Protein AF-A0ABD4AEB7-F1 (afdb_monomer)

Sequence (277 aa):
MALMPPLAGTVIGGVSWRNLLLLLAWVLCYCTEFTTARWLTSRMSKRFLPPVAAYAAVTAVFGLALLVTTPGLLRWVPLYMVLAALTFLAAWRRVERSWWNNLVSIIAACTLCLIAYSLGSGPQSQATHSPGGYFGCPPNPAVNCFSEGLFPAQAFPPVGLVATLIFAYTEFGSVLYVKSLVRERKHLWCTVASVVWNLMLTIGAALVLPEVGFWPLFAALILVIRAAALPAIARERRIPIKQVGMVESIASLVVFLVTIGTAGPITAALQGVGLFS

Structure (mmCIF, N/CA/C/O backbone):
data_AF-A0ABD4AEB7-F1
#
_entry.id   AF-A0ABD4AEB7-F1
#
loop_
_atom_site.group_PDB
_atom_site.id
_atom_site.type_symbol
_atom_site.label_atom_id
_atom_site.label_alt_id
_atom_site.label_comp_id
_atom_site.label_asym_id
_atom_site.label_entity_id
_atom_site.label_seq_id
_atom_site.pdbx_PDB_ins_code
_atom_site.Cartn_x
_atom_site.Cartn_y
_atom_site.Cartn_z
_atom_site.occupancy
_atom_site.B_iso_or_equiv
_atom_site.auth_seq_id
_atom_site.auth_comp_id
_atom_site.auth_asym_id
_atom_site.auth_atom_id
_atom_site.pdbx_PDB_model_num
ATOM 1 N N . MET A 1 1 ? -6.762 3.201 1.818 1.00 68.06 1 MET A N 1
ATOM 2 C CA . MET A 1 1 ? -5.517 2.717 2.442 1.00 68.06 1 MET A CA 1
ATOM 3 C C . MET A 1 1 ? -4.920 1.627 1.568 1.00 68.06 1 MET A C 1
ATOM 5 O O . MET A 1 1 ? -4.334 2.009 0.576 1.00 68.06 1 MET A O 1
ATOM 9 N N . ALA A 1 2 ? -5.233 0.338 1.750 1.00 79.00 2 ALA A N 1
ATOM 10 C CA . ALA A 1 2 ? -4.513 -0.783 1.111 1.00 79.00 2 ALA A CA 1
ATOM 11 C C . ALA A 1 2 ? -4.445 -0.837 -0.438 1.00 79.00 2 ALA A C 1
ATOM 13 O O . ALA A 1 2 ? -3.650 -1.596 -0.984 1.00 79.00 2 ALA A O 1
ATOM 14 N N . LEU A 1 3 ? -5.269 -0.072 -1.164 1.00 88.31 3 LEU A N 1
ATOM 15 C CA . LEU A 1 3 ? -5.168 0.066 -2.628 1.00 88.31 3 LEU A CA 1
ATOM 16 C C . LEU A 1 3 ? -4.220 1.192 -3.066 1.00 88.31 3 LEU A C 1
ATOM 18 O O . LEU A 1 3 ? -3.737 1.176 -4.191 1.00 88.31 3 LEU A O 1
ATOM 22 N N . MET A 1 4 ? -3.950 2.166 -2.197 1.00 88.44 4 MET A N 1
ATOM 23 C CA . MET A 1 4 ? -3.150 3.348 -2.526 1.00 88.44 4 MET A CA 1
ATOM 24 C C . MET A 1 4 ? -1.678 3.010 -2.784 1.00 88.44 4 MET A C 1
ATOM 26 O O . MET A 1 4 ? -1.167 3.503 -3.788 1.00 88.44 4 MET A O 1
ATOM 30 N N . PRO A 1 5 ? -1.009 2.146 -1.988 1.00 90.25 5 PRO A N 1
ATOM 31 C CA . PRO A 1 5 ? 0.369 1.765 -2.283 1.00 90.25 5 PRO A CA 1
ATOM 32 C C . PRO A 1 5 ? 0.546 1.100 -3.661 1.00 90.25 5 PRO A C 1
ATOM 34 O O . PRO A 1 5 ? 1.346 1.607 -4.448 1.00 90.25 5 PRO A O 1
ATOM 37 N N . PRO A 1 6 ? -0.200 0.036 -4.043 1.00 89.38 6 PRO A N 1
ATOM 38 C CA . PRO A 1 6 ? -0.037 -0.546 -5.372 1.00 89.38 6 PRO A CA 1
ATOM 39 C C . PRO A 1 6 ? -0.388 0.448 -6.478 1.00 89.38 6 PRO A C 1
ATOM 41 O O . PRO A 1 6 ? 0.358 0.538 -7.447 1.00 89.38 6 PRO A O 1
ATOM 44 N N . LEU A 1 7 ? -1.450 1.251 -6.321 1.00 92.44 7 LEU A N 1
ATOM 45 C CA . LEU A 1 7 ? -1.788 2.296 -7.293 1.00 92.44 7 LEU A CA 1
ATOM 46 C C . LEU A 1 7 ? -0.637 3.290 -7.484 1.00 92.44 7 LEU A C 1
ATOM 48 O O . LEU A 1 7 ? -0.312 3.622 -8.621 1.00 92.44 7 LEU A O 1
ATOM 52 N N . ALA A 1 8 ? 0.019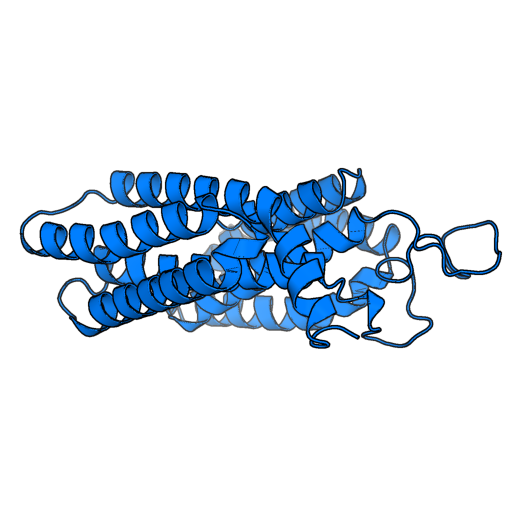 3.731 -6.411 1.00 90.69 8 ALA A N 1
ATOM 53 C CA . ALA A 1 8 ? 1.144 4.653 -6.523 1.00 90.69 8 ALA A CA 1
ATOM 54 C C . ALA A 1 8 ? 2.306 4.001 -7.273 1.00 90.69 8 ALA A C 1
ATOM 56 O O . ALA A 1 8 ? 2.847 4.608 -8.191 1.00 90.69 8 ALA A O 1
ATOM 57 N N . GLY A 1 9 ? 2.615 2.736 -6.970 1.00 88.62 9 GLY A N 1
ATOM 58 C CA . GLY A 1 9 ? 3.589 1.953 -7.728 1.00 88.62 9 GLY A CA 1
ATOM 59 C C . GLY A 1 9 ? 3.273 1.912 -9.227 1.00 88.62 9 GLY A C 1
ATOM 60 O O . GLY A 1 9 ? 4.165 2.150 -10.038 1.00 88.62 9 GLY A O 1
ATOM 61 N N . THR A 1 10 ? 2.004 1.708 -9.608 1.00 91.38 10 THR A N 1
ATOM 62 C CA . THR A 1 10 ? 1.597 1.717 -11.027 1.00 91.38 10 THR A CA 1
ATOM 63 C C . THR A 1 10 ? 1.760 3.082 -11.695 1.00 91.38 10 THR A C 1
ATOM 65 O O . THR A 1 10 ? 2.133 3.146 -12.862 1.00 91.38 10 THR A O 1
ATOM 68 N N . VAL A 1 11 ? 1.500 4.177 -10.973 1.00 92.50 11 VAL A N 1
ATOM 69 C CA . VAL A 1 11 ? 1.608 5.537 -11.519 1.00 92.50 11 VAL A CA 1
ATOM 70 C C . VAL A 1 11 ? 3.071 5.941 -11.679 1.00 92.50 11 VAL A C 1
ATOM 72 O O . VAL A 1 11 ? 3.439 6.472 -12.721 1.00 92.50 11 VAL A O 1
ATOM 75 N N . ILE A 1 12 ? 3.909 5.658 -10.677 1.00 89.00 12 ILE A N 1
ATOM 76 C CA . ILE A 1 12 ? 5.334 6.015 -10.693 1.00 89.00 12 ILE A CA 1
ATOM 77 C C . ILE A 1 12 ? 6.098 5.130 -11.693 1.00 89.00 12 ILE A C 1
ATOM 79 O O . ILE A 1 12 ? 6.939 5.628 -12.434 1.00 89.00 12 ILE A O 1
ATOM 83 N N . GLY A 1 13 ? 5.811 3.824 -11.730 1.00 82.38 13 GLY A N 1
ATOM 84 C CA . GLY A 1 13 ? 6.484 2.884 -12.630 1.00 82.38 13 GLY A CA 1
ATOM 85 C C . GLY A 1 13 ? 6.026 2.984 -14.086 1.00 82.38 13 GLY A C 1
ATOM 86 O O . GLY A 1 13 ? 6.789 2.637 -14.979 1.00 82.38 13 GLY A O 1
ATOM 87 N N . GLY A 1 14 ? 4.803 3.460 -14.330 1.00 86.44 14 GLY A N 1
ATOM 88 C CA . GLY A 1 14 ? 4.169 3.503 -15.647 1.00 86.44 14 GLY A CA 1
ATOM 89 C C . GLY A 1 14 ? 2.977 2.547 -15.744 1.00 86.44 14 GLY A C 1
ATOM 90 O O . GLY A 1 14 ? 3.003 1.409 -15.264 1.00 86.44 14 GLY A O 1
ATOM 91 N N . VAL A 1 15 ? 1.895 3.007 -16.376 1.00 87.81 15 VAL A N 1
ATOM 92 C CA . VAL A 1 15 ? 0.658 2.224 -16.493 1.00 87.81 15 VAL A CA 1
ATOM 93 C C . VAL A 1 15 ? 0.843 1.113 -17.525 1.00 87.81 15 VAL A C 1
ATOM 95 O O . VAL A 1 15 ? 1.127 1.368 -18.692 1.00 87.81 15 VAL A O 1
ATOM 98 N N . SER A 1 16 ? 0.637 -0.132 -17.096 1.00 86.31 16 SER A N 1
ATOM 99 C CA . SER A 1 16 ? 0.710 -1.319 -17.947 1.00 86.31 16 SER A CA 1
ATOM 100 C C . SER A 1 16 ? -0.529 -2.196 -17.757 1.00 86.31 16 SER A C 1
ATOM 102 O O . SER A 1 16 ? -1.204 -2.151 -16.728 1.00 86.31 16 SER A O 1
ATOM 104 N N . TRP A 1 17 ? -0.845 -3.043 -18.736 1.00 86.50 17 TRP A N 1
ATOM 105 C CA . TRP A 1 17 ? -1.957 -3.993 -18.603 1.00 86.50 17 TRP A CA 1
ATOM 106 C C . TRP A 1 17 ? -1.707 -5.034 -17.493 1.00 86.50 17 TRP A C 1
ATOM 108 O O . TRP A 1 17 ? -2.643 -5.501 -16.848 1.00 86.50 17 TRP A O 1
ATOM 118 N N . ARG A 1 18 ? -0.432 -5.347 -17.215 1.00 87.31 18 ARG A N 1
ATOM 119 C CA . ARG A 1 18 ? -0.008 -6.230 -16.114 1.00 87.31 18 ARG A CA 1
ATOM 120 C C . ARG A 1 18 ? -0.305 -5.608 -14.752 1.00 87.31 18 ARG A C 1
ATOM 122 O O . ARG A 1 18 ? -0.718 -6.311 -13.836 1.00 87.31 18 ARG A O 1
ATOM 129 N N . ASN A 1 19 ? -0.178 -4.285 -14.645 1.00 88.69 19 ASN A N 1
ATOM 130 C CA . ASN A 1 19 ? -0.575 -3.533 -13.457 1.00 88.69 19 ASN A CA 1
ATOM 131 C C . ASN A 1 19 ? -2.082 -3.637 -13.188 1.00 88.69 19 ASN A C 1
ATOM 133 O O . ASN A 1 19 ? -2.486 -3.805 -12.040 1.00 88.69 19 ASN A O 1
ATOM 137 N N . LEU A 1 20 ? -2.917 -3.633 -14.233 1.00 90.38 20 LEU A N 1
ATOM 138 C CA . LEU A 1 20 ? -4.358 -3.862 -14.078 1.00 90.38 20 LEU A CA 1
ATOM 139 C C . LEU A 1 20 ? -4.657 -5.276 -13.565 1.00 90.38 20 LEU A C 1
ATOM 141 O O . LEU A 1 20 ? -5.470 -5.429 -12.656 1.00 90.38 20 LEU A O 1
ATOM 145 N N . LEU A 1 21 ? -3.971 -6.297 -14.091 1.00 89.81 21 LEU A N 1
ATOM 146 C CA . LEU A 1 21 ? -4.102 -7.668 -13.588 1.00 89.81 21 LEU A CA 1
ATOM 147 C C . LEU A 1 21 ? -3.684 -7.791 -12.120 1.00 89.81 21 LEU A C 1
ATOM 149 O O . LEU A 1 21 ? -4.397 -8.427 -11.348 1.00 89.81 21 LEU A O 1
ATOM 153 N N . LEU A 1 22 ? -2.573 -7.159 -11.723 1.00 91.19 22 LEU A N 1
ATOM 154 C CA . LEU A 1 22 ? -2.122 -7.138 -10.330 1.00 91.19 22 LEU A CA 1
ATOM 155 C C . LEU A 1 22 ? -3.177 -6.498 -9.414 1.00 91.19 22 LEU A C 1
ATOM 157 O O . LEU A 1 22 ? -3.509 -7.061 -8.373 1.00 91.19 22 LEU A O 1
ATOM 161 N N . LEU A 1 23 ? -3.731 -5.346 -9.803 1.00 92.25 23 LEU A N 1
ATOM 162 C CA . LEU A 1 23 ? -4.755 -4.645 -9.022 1.00 92.25 23 LEU A CA 1
ATOM 163 C C . LEU A 1 23 ? -6.049 -5.463 -8.906 1.00 92.25 23 LEU A C 1
ATOM 165 O O . LEU A 1 23 ? -6.630 -5.537 -7.824 1.00 92.25 23 LEU A O 1
ATOM 169 N N . LEU A 1 24 ? -6.483 -6.112 -9.990 1.00 92.00 24 LEU A N 1
ATOM 170 C CA . LEU A 1 24 ? -7.641 -7.009 -9.971 1.00 92.00 24 LEU A CA 1
ATOM 171 C C . LEU A 1 24 ? -7.397 -8.214 -9.059 1.00 92.00 24 LEU A C 1
ATOM 173 O O . LEU A 1 24 ? -8.238 -8.516 -8.212 1.00 92.00 24 LEU A O 1
ATOM 177 N N . ALA A 1 25 ? -6.236 -8.863 -9.182 1.00 92.00 25 ALA A N 1
ATOM 178 C CA . ALA A 1 25 ? -5.846 -9.975 -8.321 1.00 92.00 25 ALA A CA 1
ATOM 179 C C . ALA A 1 25 ? -5.811 -9.555 -6.843 1.00 92.00 25 ALA A C 1
ATOM 181 O O . ALA A 1 25 ? -6.276 -10.299 -5.983 1.00 92.00 25 ALA A O 1
ATOM 182 N N . TRP A 1 26 ? -5.340 -8.342 -6.545 1.00 92.31 26 TRP A N 1
ATOM 183 C CA . TRP A 1 26 ? -5.314 -7.799 -5.189 1.00 92.31 26 TRP A CA 1
ATOM 184 C C . TRP A 1 26 ? -6.713 -7.574 -4.602 1.00 92.31 26 TRP A C 1
ATOM 186 O O . TRP A 1 26 ? -6.986 -7.987 -3.474 1.00 92.31 26 TRP A O 1
ATOM 196 N N . VAL A 1 27 ? -7.633 -6.981 -5.369 1.00 91.75 27 VAL A N 1
ATOM 197 C CA . VAL A 1 27 ? -9.027 -6.792 -4.928 1.00 91.75 27 VAL A CA 1
ATOM 198 C C . VAL A 1 27 ? -9.717 -8.142 -4.696 1.00 91.75 27 VAL A C 1
ATOM 200 O O . VAL A 1 27 ? -10.401 -8.324 -3.688 1.00 91.75 27 VAL A O 1
ATOM 203 N N . LEU A 1 28 ? -9.505 -9.112 -5.589 1.00 91.38 28 LEU A N 1
ATOM 204 C CA . LEU A 1 28 ? -10.042 -10.469 -5.448 1.00 91.38 28 LEU A CA 1
ATOM 205 C C . LEU A 1 28 ? -9.452 -11.206 -4.237 1.00 91.38 28 LEU A C 1
ATOM 207 O O . LEU A 1 28 ? -10.184 -11.891 -3.516 1.00 91.38 28 LEU A O 1
ATOM 211 N N . CYS A 1 29 ? -8.161 -11.009 -3.962 1.00 90.19 29 CYS A N 1
ATOM 212 C CA . CYS A 1 29 ? -7.500 -11.527 -2.768 1.00 90.19 29 CYS A CA 1
ATOM 213 C C . CYS A 1 29 ? -8.179 -11.002 -1.499 1.00 90.19 29 CYS A C 1
ATOM 215 O O . CYS A 1 29 ? -8.558 -11.795 -0.640 1.00 90.19 29 CYS A O 1
ATOM 217 N N . TYR A 1 30 ? -8.458 -9.698 -1.425 1.00 88.69 30 TYR A N 1
ATOM 218 C CA . TYR A 1 30 ? -9.179 -9.103 -0.297 1.00 88.69 30 TYR A CA 1
ATOM 219 C C . TYR A 1 30 ? -10.579 -9.716 -0.093 1.00 88.69 30 TYR A C 1
ATOM 221 O O . TYR A 1 30 ? -10.981 -10.028 1.033 1.00 88.69 30 TYR A O 1
ATOM 229 N N . CYS A 1 31 ? -11.328 -9.955 -1.175 1.00 89.38 31 CYS A N 1
ATOM 230 C CA . CYS A 1 31 ? -12.621 -10.646 -1.103 1.00 89.38 31 CYS A CA 1
ATOM 231 C C . CYS A 1 31 ? -12.483 -12.099 -0.606 1.00 89.38 31 CYS A C 1
ATOM 233 O O . CYS A 1 31 ? -13.303 -12.574 0.190 1.00 89.38 31 CYS A O 1
ATOM 235 N N . THR A 1 32 ? -11.435 -12.798 -1.044 1.00 89.81 32 THR A N 1
ATOM 236 C CA . THR A 1 32 ? -11.125 -14.167 -0.613 1.00 89.81 32 THR A CA 1
ATOM 237 C C . THR A 1 32 ? -10.756 -14.210 0.866 1.00 89.81 32 THR A C 1
ATOM 239 O O . THR A 1 32 ? -11.280 -15.044 1.601 1.00 89.81 32 THR A O 1
ATOM 242 N N . GLU A 1 33 ? -9.935 -13.279 1.349 1.00 89.12 33 GLU A N 1
ATOM 243 C CA . GLU A 1 33 ? -9.590 -13.163 2.768 1.00 89.12 33 GLU A CA 1
ATOM 244 C C . GLU A 1 33 ? -10.832 -12.943 3.636 1.00 89.12 33 GLU A C 1
ATOM 246 O O . GLU A 1 33 ? -11.032 -13.652 4.625 1.00 89.12 33 GLU A O 1
ATOM 251 N N . PHE A 1 34 ? -11.717 -12.022 3.241 1.00 87.88 34 PHE A N 1
ATOM 252 C CA . PHE A 1 34 ? -12.940 -11.722 3.989 1.00 87.88 34 PHE A CA 1
ATOM 253 C C . PHE A 1 34 ? -13.882 -12.930 4.089 1.00 87.88 34 PHE A C 1
ATOM 255 O O . PHE A 1 34 ? -14.430 -13.230 5.155 1.00 87.88 34 PHE A O 1
ATOM 262 N N . THR A 1 35 ? -14.082 -13.646 2.982 1.00 89.31 35 THR A N 1
ATOM 263 C CA . THR A 1 35 ? -14.940 -14.839 2.965 1.00 89.31 35 THR A CA 1
ATOM 264 C C . THR A 1 35 ? -14.309 -16.002 3.728 1.00 89.31 35 THR A C 1
ATOM 266 O O . THR A 1 35 ? -15.003 -16.677 4.493 1.00 89.31 35 THR A O 1
ATOM 269 N N . THR A 1 36 ? -12.992 -16.183 3.611 1.00 87.00 36 THR A N 1
ATOM 270 C CA . THR A 1 36 ? -12.237 -17.224 4.322 1.00 87.00 36 THR A CA 1
ATOM 271 C C . THR A 1 36 ? -12.233 -16.980 5.828 1.00 87.00 36 THR A C 1
ATOM 273 O O . THR A 1 36 ? -12.482 -17.907 6.597 1.00 87.00 36 THR A O 1
ATOM 276 N N . ALA A 1 37 ? -12.060 -15.733 6.277 1.00 86.25 37 ALA A N 1
ATOM 277 C CA . ALA A 1 37 ? -12.148 -15.372 7.692 1.00 86.25 37 ALA A CA 1
ATOM 278 C C . ALA A 1 37 ? -13.526 -15.721 8.289 1.00 86.25 37 ALA A C 1
ATOM 280 O O . ALA A 1 37 ? -13.621 -16.308 9.373 1.00 86.25 37 ALA A O 1
ATOM 281 N N . ARG A 1 38 ? -14.617 -15.456 7.554 1.00 85.56 38 ARG A N 1
ATOM 282 C CA . ARG A 1 38 ? -15.981 -15.847 7.967 1.00 85.56 38 ARG A CA 1
ATOM 283 C C . ARG A 1 38 ? -16.161 -17.363 8.034 1.00 85.56 38 ARG A C 1
ATOM 285 O O . ARG A 1 38 ? -16.814 -17.872 8.944 1.00 85.56 38 ARG A O 1
ATOM 292 N N . TRP A 1 39 ? -15.577 -18.097 7.095 1.00 86.12 39 TRP A N 1
ATOM 293 C CA . TRP A 1 39 ? -15.633 -19.554 7.101 1.00 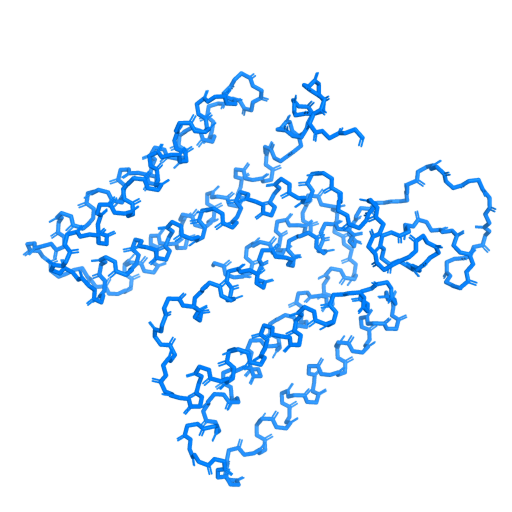86.12 39 TRP A CA 1
ATOM 294 C C . TRP A 1 39 ? -14.847 -20.161 8.273 1.00 86.12 39 TRP A C 1
ATOM 296 O O . TRP A 1 39 ? -15.404 -20.979 9.013 1.00 86.12 39 TRP A O 1
ATOM 306 N N . LEU A 1 40 ? -13.625 -19.685 8.531 1.00 85.44 40 LEU A N 1
ATOM 307 C CA . LEU A 1 40 ? -12.791 -20.101 9.666 1.00 85.44 40 LEU A CA 1
ATOM 308 C C . LEU A 1 40 ? -13.490 -19.847 11.009 1.00 85.44 40 LEU A C 1
ATOM 310 O O . LEU A 1 40 ? -13.575 -20.735 11.861 1.00 85.44 40 LEU A O 1
ATOM 314 N N . THR A 1 41 ? -14.067 -18.657 11.188 1.00 82.06 41 THR A N 1
ATOM 315 C CA . THR A 1 41 ? -14.784 -18.296 12.424 1.00 82.06 41 THR A CA 1
ATOM 316 C C . THR A 1 41 ? -16.062 -19.115 12.637 1.00 82.06 41 THR A C 1
ATOM 318 O O . THR A 1 41 ? -16.415 -19.398 13.788 1.00 82.06 41 THR A O 1
ATOM 321 N N . SER A 1 42 ? -16.698 -19.582 11.554 1.00 80.94 42 SER A N 1
ATOM 322 C CA . SER A 1 42 ? -17.862 -20.484 11.565 1.00 80.94 42 SER A CA 1
ATOM 323 C C . SER A 1 42 ? -17.535 -21.963 11.837 1.00 80.94 42 SER A C 1
ATOM 325 O O . SER A 1 42 ? -18.392 -22.822 11.631 1.00 80.94 42 SER A O 1
ATOM 327 N N . ARG A 1 43 ? -16.305 -22.274 12.279 1.00 80.94 43 ARG A N 1
ATOM 328 C CA . ARG A 1 43 ? -15.792 -23.647 12.455 1.00 80.94 43 ARG A CA 1
ATOM 329 C C . ARG A 1 43 ? -15.837 -24.466 11.161 1.00 80.94 43 ARG A C 1
ATOM 331 O O . ARG A 1 43 ? -16.207 -25.635 11.183 1.00 80.94 43 ARG A O 1
ATOM 338 N N . MET A 1 44 ? -15.469 -23.849 10.037 1.00 78.62 44 MET A N 1
ATOM 339 C CA . MET A 1 44 ? -15.343 -24.532 8.742 1.00 78.62 44 MET A CA 1
ATOM 340 C C . MET A 1 44 ? -16.658 -25.148 8.238 1.00 78.62 44 MET A C 1
ATOM 342 O O . MET A 1 44 ? -16.662 -26.160 7.537 1.00 78.62 44 MET A O 1
ATOM 346 N N . SER A 1 45 ? -17.804 -24.553 8.586 1.00 81.81 45 SER A N 1
ATOM 347 C CA . SER A 1 45 ? -19.099 -25.113 8.196 1.00 81.81 45 SER A CA 1
ATOM 348 C C . SER A 1 45 ? -19.275 -25.140 6.670 1.00 81.81 45 SER A C 1
ATOM 350 O O . SER A 1 45 ? -18.957 -24.176 5.967 1.00 81.81 45 SER A O 1
ATOM 352 N N . LYS A 1 46 ? -19.839 -26.240 6.148 1.00 83.12 46 LYS A N 1
ATOM 353 C CA . LYS A 1 46 ? -20.057 -26.442 4.700 1.00 83.12 46 LYS A CA 1
ATOM 354 C C . LYS A 1 46 ? -20.930 -25.352 4.061 1.00 83.12 46 LYS A C 1
ATOM 356 O O . LYS A 1 46 ? -20.839 -25.127 2.862 1.00 83.12 46 LYS A O 1
ATOM 361 N N . ARG A 1 47 ? -21.728 -24.634 4.860 1.00 85.00 47 ARG A N 1
ATOM 362 C CA . ARG A 1 47 ? -22.601 -23.539 4.410 1.00 85.00 47 ARG A CA 1
ATOM 363 C C . ARG A 1 47 ? -21.833 -22.343 3.835 1.00 85.00 47 ARG A C 1
ATOM 365 O O . ARG A 1 47 ? -22.337 -21.703 2.920 1.00 85.00 47 ARG A O 1
ATOM 372 N N . PHE A 1 48 ? -20.643 -22.035 4.354 1.00 80.81 48 PHE A N 1
ATOM 373 C CA . PHE A 1 48 ? -19.832 -20.905 3.876 1.00 80.81 48 PHE A CA 1
ATOM 374 C C . PHE A 1 48 ? -18.719 -21.326 2.905 1.00 80.81 48 PHE A C 1
ATOM 376 O O . PHE A 1 48 ? -17.972 -20.470 2.445 1.00 80.81 48 PHE A O 1
ATOM 383 N N . LEU A 1 49 ? -18.623 -22.615 2.557 1.00 85.69 49 LEU A N 1
ATOM 384 C CA . LEU A 1 49 ? -17.620 -23.128 1.621 1.00 85.69 49 LEU A CA 1
ATOM 385 C C . LEU A 1 49 ? -17.827 -22.639 0.170 1.00 85.69 49 LEU A C 1
ATOM 387 O O . LEU A 1 49 ? -16.838 -22.232 -0.435 1.00 85.69 49 LEU A O 1
ATOM 391 N N . PRO A 1 50 ? -19.053 -22.617 -0.403 1.00 88.94 50 PRO A N 1
ATOM 392 C CA . PRO A 1 50 ? -19.246 -22.201 -1.794 1.00 88.94 50 PRO A CA 1
ATOM 393 C C . PRO A 1 50 ? -18.703 -20.801 -2.132 1.00 88.94 50 PRO A C 1
ATOM 395 O O . PRO A 1 50 ? -17.981 -20.693 -3.123 1.00 88.94 50 PRO A O 1
ATOM 398 N N . PRO A 1 51 ? -18.956 -19.734 -1.339 1.00 87.56 51 PRO A N 1
ATOM 399 C CA . PRO A 1 51 ? -18.384 -18.424 -1.644 1.00 87.56 51 PRO A CA 1
ATOM 400 C C . PRO A 1 51 ? -16.858 -18.409 -1.504 1.00 87.56 51 PRO A C 1
ATOM 402 O O . PRO A 1 51 ? -16.192 -17.805 -2.336 1.00 87.56 51 PRO A O 1
ATOM 405 N N . VAL A 1 52 ? -16.291 -19.106 -0.511 1.00 90.56 52 VAL A N 1
ATOM 406 C CA . VAL A 1 52 ? -14.829 -19.208 -0.351 1.00 90.56 52 VAL A CA 1
ATOM 407 C C . VAL A 1 52 ? -14.197 -19.874 -1.568 1.00 90.56 52 VAL A C 1
ATOM 409 O O . VAL A 1 52 ? -13.256 -19.331 -2.136 1.00 90.56 52 VAL A O 1
ATOM 412 N N . ALA A 1 53 ? -14.742 -21.011 -2.006 1.00 90.62 53 ALA A N 1
ATOM 413 C CA . ALA A 1 53 ? -14.240 -21.734 -3.169 1.00 90.62 53 ALA A CA 1
ATOM 414 C C . ALA A 1 53 ? -14.347 -20.898 -4.454 1.00 90.62 53 ALA A C 1
ATOM 416 O O . ALA A 1 53 ? -13.399 -20.867 -5.232 1.00 90.62 53 ALA A O 1
ATOM 417 N N . ALA A 1 54 ? -15.459 -20.181 -4.654 1.00 92.06 54 ALA A N 1
ATOM 418 C CA . ALA A 1 54 ? -15.652 -19.325 -5.822 1.00 92.06 54 ALA A CA 1
ATOM 419 C C . ALA A 1 54 ? -14.633 -18.174 -5.873 1.00 92.06 54 ALA A C 1
ATOM 421 O O . ALA A 1 54 ? -13.935 -18.022 -6.874 1.00 92.06 54 ALA A O 1
ATOM 422 N N . TYR A 1 55 ? -14.494 -17.393 -4.794 1.00 91.19 55 TYR A N 1
ATOM 423 C CA . TYR A 1 55 ? -13.527 -16.289 -4.765 1.00 91.19 55 TYR A CA 1
ATOM 424 C C . TYR A 1 55 ? -12.077 -16.786 -4.814 1.00 91.19 55 TYR A C 1
ATOM 426 O O . TYR A 1 55 ? -11.266 -16.192 -5.526 1.00 91.19 55 TYR A O 1
ATOM 434 N N . ALA A 1 56 ? -11.757 -17.901 -4.150 1.00 91.69 56 ALA A N 1
ATOM 435 C CA . ALA A 1 56 ? -10.430 -18.507 -4.217 1.00 91.69 56 ALA A CA 1
ATOM 436 C C . ALA A 1 56 ? -10.094 -18.997 -5.634 1.00 91.69 56 ALA A C 1
ATOM 438 O O . ALA A 1 56 ? -8.993 -18.739 -6.113 1.00 91.69 56 ALA A O 1
ATOM 439 N N . ALA A 1 57 ? -11.038 -19.638 -6.332 1.00 93.00 57 ALA A N 1
ATOM 440 C CA . ALA A 1 57 ? -10.843 -20.089 -7.708 1.00 93.00 57 ALA A CA 1
ATOM 441 C C . ALA A 1 57 ? -10.624 -18.909 -8.664 1.00 93.00 57 ALA A C 1
ATOM 443 O O . ALA A 1 57 ? -9.676 -18.919 -9.444 1.00 93.00 57 ALA A O 1
ATOM 444 N N . VAL A 1 58 ? -11.444 -17.858 -8.566 1.00 94.25 58 VAL A N 1
ATOM 445 C CA . VAL A 1 58 ? -11.282 -16.652 -9.393 1.00 94.25 58 VAL A CA 1
ATOM 446 C C . VAL A 1 58 ? -9.943 -15.968 -9.096 1.00 94.25 58 VAL A C 1
ATOM 448 O O . VAL A 1 58 ? -9.203 -15.643 -10.022 1.00 94.25 58 VAL A O 1
ATOM 451 N N . THR A 1 59 ? -9.574 -15.820 -7.821 1.00 92.56 59 THR A N 1
ATOM 452 C CA . THR A 1 59 ? -8.267 -15.267 -7.425 1.00 92.56 59 THR A CA 1
ATOM 453 C C . THR A 1 59 ? -7.115 -16.111 -7.971 1.00 92.56 59 THR A C 1
ATOM 455 O O . THR A 1 59 ? -6.146 -15.554 -8.480 1.00 92.56 59 THR A O 1
ATOM 458 N N . ALA A 1 60 ? -7.228 -17.443 -7.940 1.00 91.94 60 ALA A N 1
ATOM 459 C CA . ALA A 1 60 ? -6.225 -18.345 -8.498 1.00 91.94 60 ALA A CA 1
ATOM 460 C C . ALA A 1 60 ? -6.098 -18.197 -10.019 1.00 91.94 60 ALA A C 1
ATOM 462 O O . ALA A 1 60 ? -4.981 -18.173 -10.519 1.00 91.94 60 ALA A O 1
ATOM 463 N N . VAL A 1 61 ? -7.201 -18.032 -10.757 1.00 93.50 61 VAL A N 1
ATOM 464 C CA . VAL A 1 61 ? -7.163 -17.807 -12.214 1.00 93.50 61 VAL A CA 1
ATOM 465 C C . VAL A 1 61 ? -6.421 -16.512 -12.552 1.00 93.50 61 VAL A C 1
ATOM 467 O O . VAL A 1 61 ? -5.498 -16.535 -13.364 1.00 93.50 61 VAL A O 1
ATOM 470 N N . PHE A 1 62 ? -6.766 -15.394 -11.905 1.00 91.88 62 PHE A N 1
ATOM 471 C CA . PHE A 1 62 ? -6.085 -14.113 -12.142 1.00 91.88 62 PHE A CA 1
ATOM 472 C C . PHE A 1 62 ? -4.629 -14.126 -11.652 1.00 91.88 62 PHE A C 1
ATOM 474 O O . PHE A 1 62 ? -3.748 -13.602 -12.332 1.00 91.88 62 PHE A O 1
ATOM 481 N N . GLY A 1 63 ? -4.357 -14.765 -10.513 1.00 88.19 63 GLY A N 1
ATOM 482 C CA . GLY A 1 63 ? -3.005 -14.942 -9.984 1.00 88.19 63 GLY A CA 1
ATOM 483 C C . GLY A 1 63 ? -2.130 -15.805 -10.895 1.00 88.19 63 GLY A C 1
ATOM 484 O O . GLY A 1 63 ? -1.002 -15.429 -11.193 1.00 88.19 63 GLY A O 1
ATOM 485 N N . LEU A 1 64 ? -2.653 -16.919 -11.411 1.00 90.31 64 LEU A N 1
ATOM 486 C CA . LEU A 1 64 ? -1.948 -17.771 -12.370 1.00 90.31 64 LEU A CA 1
ATOM 487 C C . LEU A 1 64 ? -1.725 -17.054 -13.700 1.00 90.31 64 LEU A C 1
ATOM 489 O O . LEU A 1 64 ? -0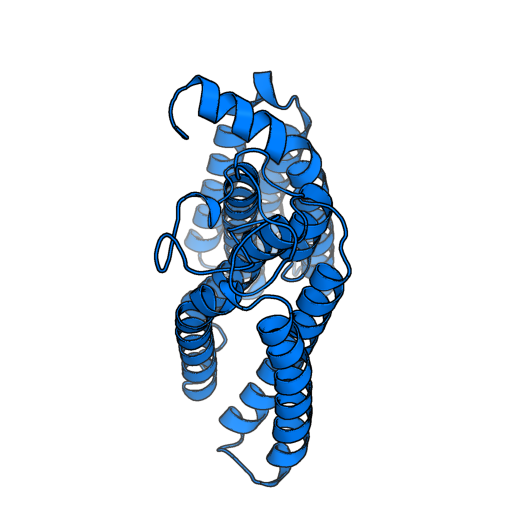.623 -17.122 -14.230 1.00 90.31 64 LEU A O 1
ATOM 493 N N . ALA A 1 65 ? -2.713 -16.316 -14.214 1.00 89.56 65 ALA A N 1
ATOM 494 C CA . ALA A 1 65 ? -2.531 -15.491 -15.408 1.00 89.56 65 ALA A CA 1
ATOM 495 C C . ALA A 1 65 ? -1.396 -14.469 -15.215 1.00 89.56 65 ALA A C 1
ATOM 497 O O . ALA A 1 65 ? -0.559 -14.284 -16.100 1.00 89.56 65 ALA A O 1
ATOM 498 N N . LEU A 1 66 ? -1.307 -13.856 -14.033 1.00 87.19 66 LEU A N 1
ATOM 499 C CA . LEU A 1 66 ? -0.209 -12.961 -13.679 1.00 87.19 66 LEU A CA 1
ATOM 500 C C . LEU A 1 66 ? 1.142 -13.701 -13.609 1.00 87.19 66 LEU A C 1
ATOM 502 O O . LEU A 1 66 ? 2.133 -13.216 -14.145 1.00 87.19 66 LEU A O 1
ATOM 506 N N . LEU A 1 67 ? 1.200 -14.898 -13.021 1.00 87.19 67 LEU A N 1
ATOM 507 C CA . LEU A 1 67 ? 2.437 -15.688 -12.944 1.00 87.19 67 LEU A CA 1
ATOM 508 C C . LEU A 1 67 ? 2.897 -16.218 -14.309 1.00 87.19 67 LEU A C 1
ATOM 510 O O . LEU A 1 67 ? 4.092 -16.230 -14.579 1.00 87.19 67 LEU A O 1
ATOM 514 N N . VAL A 1 68 ? 1.973 -16.606 -15.190 1.00 86.38 68 VAL A N 1
ATOM 515 C CA . VAL A 1 68 ? 2.291 -17.026 -16.566 1.00 86.38 68 VAL A CA 1
ATOM 516 C C . VAL A 1 68 ? 2.831 -15.846 -17.370 1.00 86.38 68 VAL A C 1
ATOM 518 O O . VAL A 1 68 ? 3.786 -15.989 -18.128 1.00 86.38 68 VAL A O 1
ATOM 521 N N . THR A 1 69 ? 2.243 -14.665 -17.184 1.00 82.44 69 THR A N 1
ATOM 522 C CA . THR A 1 69 ? 2.642 -13.456 -17.913 1.00 82.44 69 THR A CA 1
ATOM 523 C C . THR A 1 69 ? 3.855 -12.761 -17.319 1.00 82.44 69 THR A C 1
ATOM 525 O O . THR A 1 69 ? 4.447 -11.965 -18.035 1.00 82.44 69 THR A O 1
ATOM 528 N N . THR A 1 70 ? 4.208 -13.042 -16.057 1.00 83.19 70 THR A N 1
ATOM 529 C CA . THR A 1 70 ? 5.362 -12.513 -15.306 1.00 83.19 70 THR A CA 1
ATOM 530 C C . THR A 1 70 ? 5.924 -13.548 -14.316 1.00 83.19 70 THR A C 1
ATOM 532 O O . THR A 1 70 ? 5.779 -13.397 -13.102 1.00 83.19 70 THR A O 1
ATOM 535 N N . PRO A 1 71 ? 6.615 -14.598 -14.800 1.00 83.12 71 PRO A N 1
ATOM 536 C CA . PRO A 1 71 ? 7.179 -15.666 -13.973 1.00 83.12 71 PRO A CA 1
ATOM 537 C C . PRO A 1 71 ? 8.137 -15.182 -12.885 1.00 83.12 71 PRO A C 1
ATOM 539 O O . PRO A 1 71 ? 8.223 -15.814 -11.837 1.00 83.12 71 PRO A O 1
ATOM 542 N N . GLY A 1 72 ? 8.819 -14.044 -13.060 1.00 81.56 72 GLY A N 1
ATOM 543 C CA . GLY A 1 72 ? 9.701 -13.493 -12.028 1.00 81.56 72 GLY A CA 1
ATOM 544 C C . GLY A 1 72 ? 8.979 -13.174 -10.714 1.00 81.56 72 GLY A C 1
ATOM 545 O O . GLY A 1 72 ? 9.613 -13.205 -9.661 1.00 81.56 72 GLY A O 1
ATOM 546 N N . LEU A 1 73 ? 7.656 -12.961 -10.736 1.00 85.50 73 LEU A N 1
ATOM 547 C CA . LEU A 1 73 ? 6.847 -12.752 -9.531 1.00 85.50 73 LEU A CA 1
ATOM 548 C C . LEU A 1 73 ? 6.797 -13.968 -8.601 1.00 85.50 73 LEU A C 1
ATOM 550 O O . LEU A 1 73 ? 6.500 -13.794 -7.418 1.00 85.50 73 LEU A O 1
ATOM 554 N N . LEU A 1 74 ? 7.145 -15.169 -9.083 1.00 86.94 74 LEU A N 1
ATOM 555 C CA . LEU A 1 74 ? 7.255 -16.371 -8.247 1.00 86.94 74 LEU A CA 1
ATOM 556 C C . LEU A 1 74 ? 8.180 -16.148 -7.033 1.00 86.94 74 LEU A C 1
ATOM 558 O O . LEU A 1 74 ? 7.959 -16.760 -5.991 1.00 86.94 74 LEU A O 1
ATOM 562 N N . ARG A 1 75 ? 9.142 -15.209 -7.103 1.00 87.56 75 ARG A N 1
ATOM 563 C CA . ARG A 1 75 ? 10.023 -14.845 -5.974 1.00 87.56 75 ARG A CA 1
ATOM 564 C C . ARG A 1 75 ? 9.280 -14.308 -4.751 1.00 87.56 75 ARG A C 1
ATOM 566 O O . ARG A 1 75 ? 9.746 -14.465 -3.628 1.00 87.56 75 ARG A O 1
ATOM 573 N N . TRP A 1 76 ? 8.124 -13.681 -4.958 1.00 89.31 76 TRP A N 1
ATOM 574 C CA . TRP A 1 76 ? 7.331 -13.078 -3.888 1.00 89.31 76 TRP A CA 1
ATOM 575 C C . TRP A 1 76 ? 6.329 -14.062 -3.274 1.00 89.31 76 TRP A C 1
ATOM 577 O O . TRP A 1 76 ? 5.812 -13.803 -2.189 1.00 89.31 76 TRP A O 1
ATOM 587 N N . VAL A 1 77 ? 6.082 -15.209 -3.918 1.00 89.62 77 VAL A N 1
ATOM 588 C CA . VAL A 1 77 ? 5.123 -16.220 -3.441 1.00 89.62 77 VAL A CA 1
ATOM 589 C C . VAL A 1 77 ? 5.447 -16.708 -2.024 1.00 89.62 77 VAL A C 1
ATOM 591 O O . VAL A 1 77 ? 4.528 -16.704 -1.206 1.00 89.62 77 VAL A O 1
ATOM 594 N N . PRO A 1 78 ? 6.701 -17.055 -1.659 1.00 91.38 78 PRO A N 1
ATOM 595 C CA . PRO A 1 78 ? 7.016 -17.474 -0.292 1.00 91.38 78 PRO A CA 1
ATOM 596 C C . PRO A 1 78 ? 6.660 -16.415 0.758 1.00 91.38 78 PRO A C 1
ATOM 598 O O . PRO A 1 78 ? 6.096 -16.746 1.799 1.00 91.38 78 PRO A O 1
ATOM 601 N N . LEU A 1 79 ? 6.923 -15.136 0.466 1.00 92.00 79 LEU A N 1
ATOM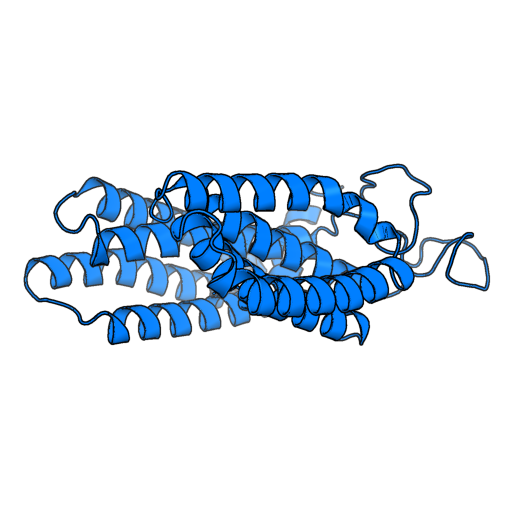 602 C CA . LEU A 1 79 ? 6.581 -14.029 1.358 1.00 92.00 79 LEU A CA 1
ATOM 603 C C . LEU A 1 79 ? 5.061 -13.927 1.548 1.00 92.00 79 LEU A C 1
ATOM 605 O O . LEU A 1 79 ? 4.589 -13.940 2.683 1.00 92.00 79 LEU A O 1
ATOM 609 N N . TYR A 1 80 ? 4.285 -13.881 0.459 1.00 90.50 80 TYR A N 1
ATOM 610 C CA . TYR A 1 80 ? 2.823 -13.792 0.553 1.00 90.50 80 TYR A CA 1
ATOM 611 C C . TYR A 1 80 ? 2.189 -15.037 1.176 1.00 90.50 80 TYR A C 1
ATOM 613 O O . TYR A 1 80 ? 1.198 -14.906 1.886 1.00 90.50 80 TYR A O 1
ATOM 621 N N . MET A 1 81 ? 2.774 -16.223 0.991 1.00 90.81 81 MET A N 1
ATOM 622 C CA . MET A 1 81 ? 2.335 -17.446 1.669 1.00 90.81 81 MET A CA 1
ATOM 623 C C . MET A 1 81 ? 2.468 -17.326 3.190 1.00 90.81 81 MET A C 1
ATOM 625 O O . MET A 1 81 ? 1.533 -17.667 3.916 1.00 90.81 81 MET A O 1
ATOM 629 N N . VAL A 1 82 ? 3.596 -16.800 3.683 1.00 93.56 82 VAL A N 1
ATOM 630 C CA . VAL A 1 82 ? 3.800 -16.560 5.121 1.00 93.56 82 VAL A CA 1
ATOM 631 C C . VAL A 1 82 ? 2.831 -15.497 5.638 1.00 93.56 82 VAL A C 1
ATOM 633 O O . VAL A 1 82 ? 2.181 -15.713 6.661 1.00 93.56 82 VAL A O 1
ATOM 636 N N . LEU A 1 83 ? 2.686 -14.374 4.927 1.00 91.69 83 LEU A N 1
ATOM 637 C CA . LEU A 1 83 ? 1.767 -13.298 5.313 1.00 91.69 83 LEU A CA 1
ATOM 638 C C . LEU A 1 83 ? 0.312 -13.797 5.366 1.00 91.69 83 LEU A C 1
ATOM 640 O O . LEU A 1 83 ? -0.361 -13.606 6.377 1.00 91.69 83 LEU A O 1
ATOM 644 N N . ALA A 1 84 ? -0.145 -14.525 4.344 1.00 88.06 84 ALA A N 1
ATOM 645 C CA . ALA A 1 84 ? -1.483 -15.110 4.304 1.00 88.06 84 ALA A CA 1
ATOM 646 C C . ALA A 1 84 ? -1.706 -16.117 5.443 1.00 88.06 84 ALA A C 1
ATOM 648 O O . ALA A 1 84 ? -2.741 -16.081 6.112 1.00 88.06 84 ALA A O 1
ATOM 649 N N . ALA A 1 85 ? -0.725 -16.983 5.723 1.00 89.69 85 ALA A N 1
ATOM 650 C CA . ALA A 1 85 ? -0.801 -17.927 6.835 1.00 89.69 85 ALA A CA 1
ATOM 651 C C . ALA A 1 85 ? -0.945 -17.211 8.187 1.00 89.69 85 ALA A C 1
ATOM 653 O O . ALA A 1 85 ? -1.758 -17.627 9.014 1.00 89.69 85 ALA A O 1
ATOM 654 N N . LEU A 1 86 ? -0.215 -16.112 8.408 1.00 90.38 86 LEU A N 1
ATOM 655 C CA . LEU A 1 86 ? -0.330 -15.302 9.625 1.00 90.38 86 LEU A CA 1
ATOM 656 C C . LEU A 1 86 ? -1.709 -14.641 9.748 1.00 90.38 86 LEU A C 1
ATOM 658 O O . LEU A 1 86 ? -2.297 -14.667 10.833 1.00 90.38 86 LEU A O 1
ATOM 662 N N . THR A 1 87 ? -2.257 -14.109 8.655 1.00 88.25 87 THR A N 1
ATOM 663 C CA . THR A 1 87 ? -3.606 -13.521 8.632 1.00 88.25 87 THR A CA 1
ATOM 664 C C . THR A 1 87 ? -4.681 -14.567 8.928 1.00 88.25 87 THR A C 1
ATOM 666 O O . THR A 1 87 ? -5.555 -14.343 9.770 1.00 88.25 87 THR A O 1
ATOM 669 N N . PHE A 1 88 ? -4.601 -15.753 8.318 1.00 87.00 88 PHE A N 1
ATOM 670 C CA . PHE A 1 88 ? -5.549 -16.837 8.592 1.00 87.00 88 PHE A CA 1
ATOM 671 C C . PHE A 1 88 ? -5.393 -17.419 9.997 1.00 87.00 88 PHE A C 1
ATOM 673 O O . PHE A 1 88 ? -6.394 -17.725 10.648 1.00 87.00 88 PHE A O 1
ATOM 680 N N . LEU A 1 89 ? -4.167 -17.506 10.517 1.00 86.25 89 LEU A N 1
ATOM 681 C CA . LEU A 1 89 ? -3.919 -17.891 11.903 1.00 86.25 89 LEU A CA 1
ATOM 682 C C . LEU A 1 89 ? -4.534 -16.876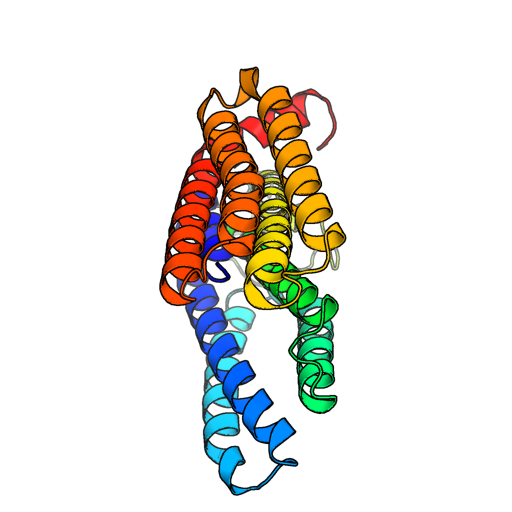 12.878 1.00 86.25 89 LEU A C 1
ATOM 684 O O . LEU A 1 89 ? -5.146 -17.271 13.875 1.00 86.25 89 LEU A O 1
ATOM 688 N N . ALA A 1 90 ? -4.423 -15.578 12.582 1.00 85.19 90 ALA A N 1
ATOM 689 C CA . ALA A 1 90 ? -5.054 -14.521 13.367 1.00 85.19 90 ALA A CA 1
ATOM 690 C C . ALA A 1 90 ? -6.590 -14.618 13.329 1.00 85.19 90 ALA A C 1
ATOM 692 O O . ALA A 1 90 ? -7.231 -14.477 14.376 1.00 85.19 90 ALA A O 1
ATOM 693 N N . ALA A 1 91 ? -7.172 -14.921 12.163 1.00 83.44 91 ALA A N 1
ATOM 694 C CA . ALA A 1 91 ? -8.608 -15.161 12.010 1.00 83.44 91 ALA A CA 1
ATOM 695 C C . ALA A 1 91 ? -9.071 -16.395 12.803 1.00 83.44 91 ALA A C 1
ATOM 697 O O . ALA A 1 91 ? -10.053 -16.332 13.547 1.00 83.44 91 ALA A O 1
ATOM 698 N N . TRP A 1 92 ? -8.328 -17.505 12.733 1.00 82.31 92 TRP A N 1
ATOM 699 C CA . TRP A 1 92 ? -8.672 -18.735 13.447 1.00 82.31 92 TRP A CA 1
ATOM 700 C C . TRP A 1 92 ? -8.607 -18.569 14.968 1.00 82.31 92 TRP A C 1
ATOM 702 O O . TRP A 1 92 ? -9.526 -18.977 15.680 1.00 82.31 92 TRP A O 1
ATOM 712 N N . ARG A 1 93 ? -7.575 -17.881 15.474 1.00 83.62 93 ARG A N 1
ATOM 713 C CA . ARG A 1 93 ? -7.449 -17.553 16.904 1.00 83.62 93 ARG A CA 1
ATOM 714 C C . ARG A 1 93 ? -8.419 -16.458 17.367 1.00 83.62 93 ARG A C 1
ATOM 716 O O . ARG A 1 93 ? -8.402 -16.101 18.541 1.00 83.62 93 ARG A O 1
ATOM 723 N N . ARG A 1 94 ? -9.263 -15.918 16.475 1.00 79.19 94 ARG A N 1
ATOM 724 C CA . ARG A 1 94 ? -10.186 -14.797 16.736 1.00 79.19 94 ARG A CA 1
ATOM 725 C C . ARG A 1 94 ? -9.471 -13.542 17.256 1.00 79.19 94 ARG A C 1
ATOM 727 O O . ARG A 1 94 ? -10.066 -12.723 17.956 1.00 79.19 94 ARG A O 1
ATOM 734 N N . VAL A 1 95 ? -8.202 -13.364 16.877 1.00 74.94 95 VAL A N 1
ATOM 735 C CA . VAL A 1 95 ? -7.369 -12.194 17.211 1.00 74.94 95 VAL A CA 1
ATOM 736 C C . VAL A 1 95 ? -7.160 -11.309 15.979 1.00 74.94 95 VAL A C 1
ATOM 738 O O . VAL A 1 95 ? -6.106 -10.697 15.788 1.00 74.94 95 VAL A O 1
ATOM 741 N N . GLU A 1 96 ? -8.206 -11.176 15.160 1.00 65.81 96 GLU A N 1
ATOM 742 C CA . GLU A 1 96 ? -8.263 -10.277 13.994 1.00 65.81 96 GLU A CA 1
ATOM 743 C C . GLU A 1 96 ? -7.897 -8.825 14.358 1.00 65.81 96 GLU A C 1
ATOM 745 O O . GLU A 1 96 ? -7.483 -8.030 13.517 1.00 65.81 96 GLU A O 1
ATOM 750 N N . ARG A 1 97 ? -8.030 -8.472 15.645 1.00 62.81 97 ARG A N 1
ATOM 751 C CA . ARG A 1 97 ? -7.784 -7.134 16.194 1.00 62.81 97 ARG A CA 1
ATOM 752 C C . ARG A 1 97 ? -6.346 -6.889 16.674 1.00 62.81 97 ARG A C 1
ATOM 754 O O . ARG A 1 97 ? -6.089 -5.810 17.214 1.00 62.81 97 ARG A O 1
ATOM 761 N N . SER A 1 98 ? -5.436 -7.849 16.508 1.00 77.56 98 SER A N 1
ATOM 762 C CA . SER A 1 98 ? -4.044 -7.749 16.971 1.00 77.56 98 SER A CA 1
ATOM 763 C C . SER A 1 98 ? -3.219 -6.688 16.229 1.00 77.56 98 SER A C 1
ATOM 765 O O . SER A 1 98 ? -3.551 -6.243 15.132 1.00 77.56 98 SER A O 1
ATOM 767 N N . TRP A 1 99 ? -2.123 -6.248 16.857 1.00 76.94 99 TRP A N 1
ATOM 768 C CA . TRP A 1 99 ? -1.105 -5.386 16.239 1.00 76.94 99 TRP A CA 1
ATOM 769 C C . TRP A 1 99 ? -0.394 -6.076 15.071 1.00 76.94 99 TRP A C 1
ATOM 771 O O . TRP A 1 99 ? -0.206 -5.452 14.032 1.00 76.94 99 TRP A O 1
ATOM 781 N N . TRP A 1 100 ? -0.110 -7.371 15.210 1.00 79.81 100 TRP A N 1
ATOM 782 C CA . TRP A 1 100 ? 0.545 -8.175 14.181 1.00 79.81 100 TRP A CA 1
ATOM 783 C C . TRP A 1 100 ? -0.295 -8.338 12.915 1.00 79.81 100 TRP A C 1
ATOM 785 O O . TRP A 1 100 ? 0.246 -8.200 11.828 1.00 79.81 100 TRP A O 1
ATOM 795 N N . ASN A 1 101 ? -1.614 -8.537 13.027 1.00 85.56 101 ASN A N 1
ATOM 796 C CA . ASN A 1 101 ? -2.470 -8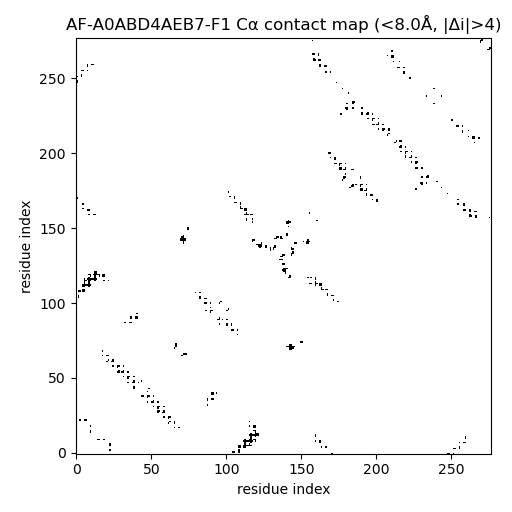.650 11.842 1.00 85.56 101 ASN A CA 1
ATOM 797 C C . ASN A 1 101 ? -2.472 -7.357 11.005 1.00 85.56 101 ASN A C 1
ATOM 799 O O . ASN A 1 101 ? -2.332 -7.400 9.789 1.00 85.56 101 ASN A O 1
ATOM 803 N N . ASN A 1 102 ? -2.545 -6.194 11.663 1.00 88.06 102 ASN A N 1
ATOM 804 C CA . ASN A 1 102 ? -2.455 -4.911 10.961 1.00 88.06 102 ASN A CA 1
ATOM 805 C C . ASN A 1 102 ? -1.082 -4.715 10.297 1.00 88.06 102 ASN A C 1
ATOM 807 O O . ASN A 1 102 ? -1.019 -4.207 9.183 1.00 88.06 102 ASN A O 1
ATOM 811 N N . LEU A 1 103 ? 0.002 -5.120 10.969 1.00 87.81 103 LEU A N 1
ATOM 812 C CA . LEU A 1 103 ? 1.357 -5.076 10.411 1.00 87.81 103 LEU A CA 1
ATOM 813 C C . LEU A 1 103 ? 1.488 -5.948 9.161 1.00 87.81 103 LEU A C 1
ATOM 815 O O . LEU A 1 103 ? 2.021 -5.486 8.160 1.00 87.81 103 LEU A O 1
ATOM 819 N N . VAL A 1 104 ? 0.962 -7.174 9.197 1.00 90.00 104 VAL A N 1
ATOM 820 C CA . VAL A 1 104 ? 0.964 -8.097 8.053 1.00 90.00 104 VAL A CA 1
ATOM 821 C C . VAL A 1 104 ? 0.257 -7.474 6.848 1.00 90.00 104 VAL A C 1
ATOM 823 O O . VAL A 1 104 ? 0.806 -7.496 5.750 1.00 90.00 104 VAL A O 1
ATOM 826 N N . SER A 1 105 ? -0.909 -6.849 7.048 1.00 89.19 105 SER A N 1
ATOM 827 C CA . SER A 1 105 ? -1.630 -6.169 5.964 1.00 89.19 105 SER A CA 1
ATOM 828 C C . SER A 1 105 ? -0.882 -4.953 5.407 1.00 89.19 105 SER A C 1
ATOM 830 O O . SER A 1 105 ? -0.893 -4.757 4.195 1.00 89.19 105 SER A O 1
ATOM 832 N N . ILE A 1 106 ? -0.221 -4.155 6.259 1.00 91.75 106 ILE A N 1
ATOM 833 C CA . ILE A 1 106 ? 0.602 -3.016 5.811 1.00 91.75 106 ILE A CA 1
ATOM 834 C C . ILE A 1 106 ? 1.779 -3.521 4.977 1.00 91.75 106 ILE A C 1
ATOM 836 O O . ILE A 1 106 ? 2.009 -3.017 3.882 1.00 91.75 106 ILE A O 1
ATOM 840 N N . ILE A 1 107 ? 2.499 -4.536 5.468 1.00 93.31 107 ILE A N 1
ATOM 841 C CA . ILE A 1 107 ? 3.636 -5.127 4.754 1.00 93.31 107 ILE A CA 1
ATOM 842 C C . ILE A 1 107 ? 3.169 -5.653 3.395 1.00 93.31 107 ILE A C 1
ATOM 844 O O . ILE A 1 107 ? 3.756 -5.287 2.384 1.00 93.31 107 ILE A O 1
ATOM 848 N N . ALA A 1 108 ? 2.075 -6.418 3.346 1.00 92.25 108 ALA A N 1
ATOM 849 C CA . ALA A 1 108 ? 1.522 -6.934 2.096 1.00 92.25 108 ALA A CA 1
ATOM 850 C C . ALA A 1 108 ? 1.162 -5.810 1.103 1.00 92.25 108 ALA A C 1
ATOM 852 O O . ALA A 1 108 ? 1.579 -5.849 -0.053 1.00 92.25 108 ALA A O 1
ATOM 853 N N . ALA A 1 109 ? 0.436 -4.778 1.551 1.00 92.38 109 ALA A N 1
ATOM 854 C CA . ALA A 1 109 ? 0.042 -3.659 0.696 1.00 92.38 109 ALA A CA 1
ATOM 855 C C . ALA A 1 109 ? 1.255 -2.859 0.194 1.00 92.38 109 ALA A C 1
ATOM 857 O O . ALA A 1 109 ? 1.332 -2.514 -0.985 1.00 92.38 109 ALA A O 1
ATOM 858 N N . CYS A 1 110 ? 2.228 -2.593 1.066 1.00 93.00 110 CYS A N 1
ATOM 859 C CA . CYS A 1 110 ? 3.411 -1.814 0.722 1.00 93.00 110 CYS A CA 1
ATOM 860 C C . CYS A 1 110 ? 4.356 -2.602 -0.193 1.00 93.00 110 CYS A C 1
ATOM 862 O O . CYS A 1 110 ? 4.842 -2.046 -1.171 1.00 93.00 110 CYS A O 1
ATOM 864 N N . THR A 1 111 ? 4.559 -3.906 0.028 1.00 92.94 111 THR A N 1
ATOM 865 C CA . THR A 1 111 ? 5.342 -4.745 -0.896 1.00 92.94 111 THR A CA 1
ATOM 866 C C . THR A 1 111 ? 4.722 -4.776 -2.296 1.00 92.94 111 THR A C 1
ATOM 868 O O . THR A 1 111 ? 5.453 -4.798 -3.286 1.00 92.94 111 THR A O 1
ATOM 871 N N . LEU A 1 112 ? 3.393 -4.694 -2.423 1.00 92.31 112 LEU A N 1
ATOM 872 C CA . LEU A 1 112 ? 2.766 -4.543 -3.737 1.00 92.31 112 LEU A CA 1
ATOM 873 C C . LEU A 1 112 ? 3.092 -3.222 -4.438 1.00 92.31 112 LEU A C 1
ATOM 875 O O . LEU A 1 112 ? 3.092 -3.210 -5.664 1.00 92.31 112 LEU A O 1
ATOM 879 N N . CYS A 1 113 ? 3.392 -2.134 -3.720 1.00 92.31 113 CYS A N 1
ATOM 880 C CA . CYS A 1 113 ? 3.865 -0.886 -4.333 1.00 92.31 113 CYS A CA 1
ATOM 881 C C . CYS A 1 113 ? 5.163 -1.123 -5.114 1.00 92.31 113 CYS A C 1
ATOM 883 O O . CYS A 1 113 ? 5.272 -0.732 -6.277 1.00 92.31 113 CYS A O 1
ATOM 885 N N . LEU A 1 114 ? 6.123 -1.823 -4.500 1.00 92.06 114 LEU A N 1
ATOM 886 C CA . LEU A 1 114 ? 7.383 -2.200 -5.139 1.00 92.06 114 LEU A CA 1
ATOM 887 C C . LEU A 1 114 ? 7.147 -3.067 -6.382 1.00 92.06 114 LEU A C 1
ATOM 889 O O . LEU A 1 114 ? 7.709 -2.813 -7.448 1.00 92.06 114 LEU A O 1
ATOM 893 N N . ILE A 1 115 ? 6.278 -4.073 -6.250 1.00 90.62 115 ILE A N 1
ATOM 894 C CA . ILE A 1 115 ? 5.948 -5.001 -7.335 1.00 90.62 115 ILE A CA 1
ATOM 895 C C . ILE A 1 115 ? 5.268 -4.260 -8.493 1.00 90.62 115 ILE A C 1
ATOM 897 O O . ILE A 1 115 ? 5.685 -4.405 -9.641 1.00 90.62 115 ILE A O 1
ATOM 901 N N . ALA A 1 116 ? 4.274 -3.421 -8.206 1.00 91.31 116 ALA A N 1
ATOM 902 C CA . ALA A 1 116 ? 3.565 -2.611 -9.192 1.00 91.31 116 ALA A CA 1
ATOM 903 C C . ALA A 1 116 ? 4.502 -1.645 -9.934 1.00 91.31 116 ALA A C 1
ATOM 905 O O . ALA A 1 116 ? 4.404 -1.499 -11.152 1.00 91.31 116 ALA A O 1
ATOM 906 N N . TYR A 1 117 ? 5.460 -1.042 -9.222 1.00 90.44 117 TYR A N 1
ATOM 907 C CA . TYR A 1 117 ? 6.495 -0.227 -9.853 1.00 90.44 117 TYR A CA 1
ATOM 908 C C . TYR A 1 117 ? 7.339 -1.060 -10.826 1.00 90.44 117 TYR A C 1
ATOM 910 O O . TYR A 1 117 ? 7.519 -0.668 -11.977 1.00 90.44 117 TYR A O 1
ATOM 918 N N . SER A 1 118 ? 7.802 -2.241 -10.400 1.00 87.00 118 SER A N 1
ATOM 919 C CA . SER A 1 118 ? 8.653 -3.118 -11.220 1.00 87.00 118 SER A CA 1
ATOM 920 C C . SER A 1 118 ? 7.960 -3.660 -12.479 1.00 87.00 118 SER A C 1
ATOM 922 O O . SER A 1 118 ? 8.619 -3.941 -13.478 1.00 87.00 118 SER A O 1
ATOM 924 N N . LEU A 1 119 ? 6.630 -3.788 -12.448 1.00 85.94 119 LEU A N 1
ATOM 925 C CA . LEU A 1 119 ? 5.798 -4.198 -13.583 1.00 85.94 119 LEU A CA 1
ATOM 926 C C . LEU A 1 119 ? 5.547 -3.064 -14.584 1.00 85.94 119 LEU A C 1
ATOM 928 O O . LEU A 1 119 ? 5.257 -3.335 -15.752 1.00 85.94 119 LEU A O 1
ATOM 932 N N . GLY A 1 120 ? 5.593 -1.814 -14.119 1.00 82.75 120 GLY A N 1
ATOM 933 C CA . GLY A 1 120 ? 5.463 -0.625 -14.957 1.00 82.75 120 GLY A CA 1
ATOM 934 C C . GLY A 1 120 ? 6.788 -0.187 -15.574 1.00 82.75 120 GLY A C 1
ATOM 935 O O . GLY A 1 120 ? 6.804 0.250 -16.724 1.00 82.75 120 GLY A O 1
ATOM 936 N N . SER A 1 121 ? 7.896 -0.338 -14.836 1.00 78.50 121 SER A N 1
ATOM 937 C CA . SER A 1 121 ? 9.202 0.174 -15.248 1.00 78.50 121 SER A CA 1
ATOM 938 C C . SER A 1 121 ? 9.636 -0.443 -16.581 1.00 78.50 121 SER A C 1
ATOM 940 O O . SER A 1 121 ? 9.690 -1.672 -16.716 1.00 78.50 121 SER A O 1
ATOM 942 N N . GLY A 1 122 ? 9.917 0.423 -17.560 1.00 64.31 122 GLY A N 1
ATOM 943 C CA . GLY A 1 122 ? 10.289 0.050 -18.924 1.00 64.31 122 GLY A CA 1
ATOM 944 C C . GLY A 1 122 ? 11.597 -0.750 -19.025 1.00 64.31 122 GLY A C 1
ATOM 945 O O . GLY A 1 122 ? 12.235 -1.043 -18.010 1.00 64.31 122 GLY A O 1
ATOM 946 N N . PRO A 1 123 ? 12.003 -1.133 -20.249 1.00 58.59 123 PRO A N 1
ATOM 947 C CA . PRO A 1 123 ? 13.203 -1.928 -20.465 1.00 58.59 123 PRO A CA 1
ATOM 948 C C . PRO A 1 123 ? 14.445 -1.275 -19.847 1.00 58.59 123 PRO A C 1
ATOM 950 O O . PRO A 1 123 ? 14.706 -0.102 -20.106 1.00 58.59 123 PRO A O 1
ATOM 953 N N . GLN A 1 124 ? 15.221 -2.013 -19.049 1.00 60.41 124 GLN A N 1
ATOM 954 C CA . GLN A 1 124 ? 16.490 -1.498 -18.527 1.00 60.41 124 GLN A CA 1
ATOM 955 C C . GLN A 1 124 ? 17.577 -1.673 -19.596 1.00 60.41 124 GLN A C 1
ATOM 957 O O . GLN A 1 124 ? 17.866 -2.794 -20.011 1.00 60.41 124 GLN A O 1
ATOM 962 N N . SER A 1 125 ? 18.177 -0.562 -20.042 1.00 49.69 125 SER A N 1
ATOM 963 C CA . SER A 1 125 ? 19.092 -0.466 -21.198 1.00 49.69 125 SER A CA 1
ATOM 964 C C . SER A 1 125 ? 20.409 -1.254 -21.099 1.00 49.69 125 SER A C 1
ATOM 966 O O . SER A 1 125 ? 21.246 -1.138 -21.986 1.00 49.69 125 SER A O 1
ATOM 968 N N . GLN A 1 126 ? 20.628 -2.049 -20.049 1.00 50.91 126 GLN A N 1
ATOM 969 C CA . GLN A 1 126 ? 21.896 -2.748 -19.809 1.00 50.91 126 GLN A CA 1
ATOM 970 C C . GLN A 1 126 ? 21.954 -4.184 -20.344 1.00 50.91 126 GLN A C 1
ATOM 972 O O . GLN A 1 126 ? 22.952 -4.869 -20.143 1.00 50.91 126 GLN A O 1
ATOM 977 N N . ALA A 1 127 ? 20.924 -4.648 -21.048 1.00 49.38 127 ALA A N 1
ATOM 978 C CA . ALA A 1 127 ? 20.954 -5.965 -21.662 1.00 49.38 127 ALA A CA 1
ATOM 979 C C . ALA A 1 127 ? 21.354 -5.890 -23.135 1.00 49.38 127 ALA A C 1
ATOM 981 O O . ALA A 1 127 ? 20.547 -5.604 -24.021 1.00 49.38 127 ALA A O 1
ATOM 982 N N . THR A 1 128 ? 22.626 -6.166 -23.386 1.00 44.59 128 THR A N 1
ATOM 983 C CA . THR A 1 128 ? 23.173 -6.479 -24.702 1.00 44.59 128 THR A CA 1
ATOM 984 C C . THR A 1 128 ? 22.407 -7.656 -25.330 1.00 44.59 128 THR A C 1
ATOM 986 O O . THR A 1 128 ? 22.508 -8.788 -24.881 1.00 44.59 128 THR A O 1
ATOM 989 N N . HIS A 1 129 ? 21.620 -7.340 -26.364 1.00 46.47 129 HIS A N 1
ATOM 990 C CA . HIS A 1 129 ? 21.015 -8.202 -27.392 1.00 46.47 129 HIS A CA 1
ATOM 991 C C . HIS A 1 129 ? 20.409 -9.568 -26.992 1.00 46.47 129 HIS A C 1
ATOM 993 O O . HIS A 1 129 ? 21.113 -10.567 -26.884 1.00 46.47 129 HIS A O 1
ATOM 999 N N . SER A 1 130 ? 19.070 -9.665 -27.024 1.00 47.12 130 SER A N 1
ATOM 1000 C CA . SER A 1 130 ? 18.355 -10.792 -27.662 1.00 47.12 130 SER A CA 1
ATOM 1001 C C . SER A 1 130 ? 16.884 -10.450 -27.972 1.00 47.12 130 SER A C 1
ATOM 1003 O O . SER A 1 130 ? 16.224 -9.792 -27.166 1.00 47.12 130 SER A O 1
ATOM 1005 N N . PRO A 1 131 ? 16.346 -10.858 -29.139 1.00 48.28 131 PRO A N 1
ATOM 1006 C CA . PRO A 1 131 ? 14.976 -10.575 -29.549 1.00 48.28 131 PRO A CA 1
ATOM 1007 C C . PRO A 1 131 ? 14.026 -11.640 -28.984 1.00 48.28 131 PRO A C 1
ATOM 1009 O O . PRO A 1 131 ? 13.918 -12.732 -29.530 1.00 48.28 131 PRO A O 1
ATOM 1012 N N . GLY A 1 132 ? 13.312 -11.334 -27.900 1.00 46.75 132 GLY A N 1
ATOM 1013 C CA . GLY A 1 132 ? 12.198 -12.178 -27.448 1.00 46.75 132 GLY A CA 1
ATOM 1014 C C . GLY A 1 132 ? 12.098 -12.329 -25.935 1.00 46.75 132 GLY A C 1
ATOM 1015 O O . GLY A 1 132 ? 12.841 -13.071 -25.301 1.00 46.75 132 GLY A O 1
ATOM 1016 N N . GLY A 1 133 ? 11.120 -11.652 -25.336 1.00 50.88 133 GLY A N 1
ATOM 1017 C CA . GLY A 1 133 ? 10.766 -11.852 -23.934 1.00 50.88 133 GLY A CA 1
ATOM 1018 C C . GLY A 1 133 ? 9.945 -13.125 -23.718 1.00 50.88 133 GLY A C 1
ATOM 1019 O O . GLY A 1 133 ? 8.748 -13.118 -23.977 1.00 50.88 133 GLY A O 1
ATOM 1020 N N . TYR A 1 134 ? 10.605 -14.186 -23.252 1.00 52.31 134 TYR A N 1
ATOM 1021 C CA . TYR A 1 134 ? 10.365 -15.023 -22.053 1.00 52.31 134 TYR A CA 1
ATOM 1022 C C . TYR A 1 134 ? 11.177 -16.322 -22.217 1.00 52.31 134 TYR A C 1
ATOM 1024 O O . TYR A 1 134 ? 11.118 -16.938 -23.271 1.00 52.31 134 TYR A O 1
ATOM 1032 N N . PHE A 1 135 ? 11.936 -16.722 -21.181 1.00 55.06 135 PHE A N 1
ATOM 1033 C CA . PHE A 1 135 ? 12.916 -17.837 -21.177 1.00 55.06 135 PHE A CA 1
ATOM 1034 C C . PHE A 1 135 ? 14.211 -17.637 -22.012 1.00 55.06 135 PHE A C 1
ATOM 1036 O O . PHE A 1 135 ? 14.741 -18.584 -22.579 1.00 55.06 135 PHE A O 1
ATOM 1043 N N . GLY A 1 136 ? 14.761 -16.411 -22.024 1.00 53.34 136 GLY A N 1
ATOM 1044 C CA . GLY A 1 136 ? 16.076 -16.069 -22.617 1.00 53.34 136 GLY A CA 1
ATOM 1045 C C . GLY A 1 136 ? 16.379 -14.553 -22.647 1.00 53.34 136 GLY A C 1
ATOM 1046 O O . GLY A 1 136 ? 16.811 -14.045 -23.667 1.00 53.34 136 GLY A O 1
ATOM 1047 N N . CYS A 1 137 ? 16.043 -13.855 -21.546 1.00 60.75 137 CYS A N 1
ATOM 1048 C CA . CYS A 1 137 ? 15.835 -12.401 -21.288 1.00 60.75 137 CYS A CA 1
ATOM 1049 C C . CYS A 1 137 ? 16.660 -11.320 -22.064 1.00 60.75 137 CYS A C 1
ATOM 1051 O O . CYS A 1 137 ? 17.828 -11.591 -22.318 1.00 60.75 137 CYS A O 1
ATOM 1053 N N . PRO A 1 138 ? 16.166 -10.051 -22.286 1.00 63.00 138 PRO A N 1
ATOM 1054 C CA . PRO A 1 138 ? 15.036 -9.363 -21.602 1.00 63.00 138 PRO A CA 1
ATOM 1055 C C . PRO A 1 138 ? 14.176 -8.353 -22.438 1.00 63.00 138 PRO A C 1
ATOM 1057 O O . PRO A 1 138 ? 14.355 -8.183 -23.641 1.00 63.00 138 PRO A O 1
ATOM 1060 N N . PRO A 1 139 ? 13.194 -7.673 -21.790 1.00 58.41 139 PRO A N 1
ATOM 1061 C CA . PRO A 1 139 ? 13.377 -6.217 -21.586 1.00 58.41 139 PRO A CA 1
ATOM 1062 C C . PRO A 1 139 ? 13.508 -5.767 -20.112 1.00 58.41 139 PRO A C 1
ATOM 1064 O O . PRO A 1 139 ? 14.230 -4.819 -19.834 1.00 58.41 139 PRO A O 1
ATOM 1067 N N . ASN A 1 140 ? 12.878 -6.455 -19.147 1.00 71.06 140 ASN A N 1
ATOM 1068 C CA . ASN A 1 140 ? 12.969 -6.126 -17.710 1.00 71.06 140 ASN A CA 1
ATOM 1069 C C . ASN A 1 140 ? 13.280 -7.380 -16.844 1.00 71.06 140 ASN A C 1
ATOM 1071 O O . ASN A 1 140 ? 12.399 -8.227 -16.660 1.00 71.06 140 ASN A O 1
ATOM 1075 N N . PRO A 1 141 ? 14.507 -7.530 -16.305 1.00 71.12 141 PRO A N 1
ATOM 1076 C CA . PRO A 1 141 ? 14.919 -8.718 -15.546 1.00 71.12 141 PRO A CA 1
ATOM 1077 C C . PRO A 1 141 ? 14.258 -8.838 -14.159 1.00 71.12 141 PRO A C 1
ATOM 1079 O O . PRO A 1 141 ? 14.183 -9.938 -13.610 1.00 71.12 141 PRO A O 1
ATOM 1082 N N . ALA A 1 142 ? 13.716 -7.750 -13.599 1.00 73.94 142 ALA A N 1
ATOM 1083 C CA . ALA A 1 142 ? 13.095 -7.747 -12.272 1.00 73.94 142 ALA A CA 1
ATOM 1084 C C . ALA A 1 142 ? 11.834 -8.624 -12.193 1.00 73.94 142 ALA A C 1
ATOM 1086 O O . ALA A 1 142 ? 11.537 -9.206 -11.152 1.00 73.94 142 ALA A O 1
ATOM 1087 N N . VAL A 1 143 ? 11.098 -8.731 -13.301 1.00 77.88 143 VAL A N 1
ATOM 1088 C CA . VAL A 1 143 ? 9.778 -9.381 -13.356 1.00 77.88 143 VAL A CA 1
ATOM 1089 C C . VAL A 1 143 ? 9.719 -10.562 -14.324 1.00 77.88 143 VAL A C 1
ATOM 1091 O O . VAL A 1 143 ? 8.776 -11.354 -14.267 1.00 77.88 143 VAL A O 1
ATOM 1094 N N . ASN A 1 144 ? 10.721 -10.721 -15.197 1.00 76.75 144 ASN A N 1
ATOM 1095 C CA . ASN A 1 144 ? 10.629 -11.664 -16.313 1.00 76.75 14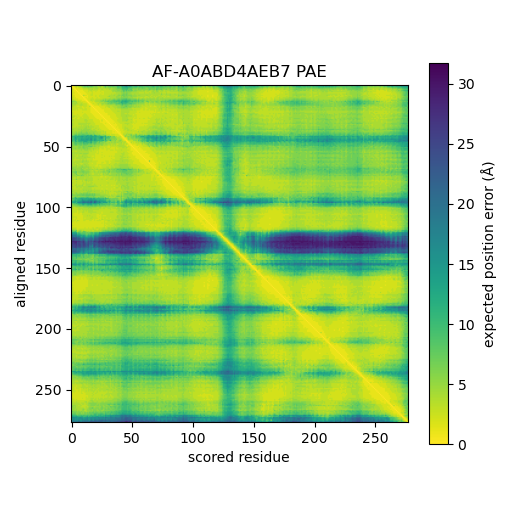4 ASN A CA 1
ATOM 1096 C C . ASN A 1 144 ? 11.449 -12.954 -16.157 1.00 76.75 144 ASN A C 1
ATOM 1098 O O . ASN A 1 144 ? 11.125 -13.940 -16.814 1.00 76.75 144 ASN A O 1
ATOM 1102 N N . CYS A 1 145 ? 12.493 -12.979 -15.327 1.00 74.06 145 CYS A N 1
ATOM 1103 C CA . CYS A 1 145 ? 13.371 -14.148 -15.202 1.00 74.06 145 CYS A CA 1
ATOM 1104 C C . CYS A 1 145 ? 14.099 -14.215 -13.849 1.00 74.06 145 CYS A C 1
ATOM 1106 O O . CYS A 1 145 ? 14.010 -13.297 -13.035 1.00 74.06 145 CYS A O 1
ATOM 1108 N N . PHE A 1 146 ? 14.793 -15.337 -13.626 1.00 72.75 146 PHE A N 1
ATOM 1109 C CA . PHE A 1 146 ? 15.569 -15.679 -12.423 1.00 72.75 146 PHE A CA 1
ATOM 1110 C C . PHE A 1 146 ? 17.078 -15.818 -12.702 1.00 72.75 146 PHE A C 1
ATOM 1112 O O . PHE A 1 146 ? 17.772 -16.518 -11.971 1.00 72.75 146 PHE A O 1
ATOM 1119 N N . SER A 1 147 ? 17.591 -15.208 -13.778 1.00 65.69 147 SER A N 1
ATOM 1120 C CA . SER A 1 147 ? 18.974 -15.435 -14.242 1.00 65.69 147 SER A CA 1
ATOM 1121 C C . SER A 1 147 ? 20.034 -15.111 -13.184 1.00 65.69 147 SER A C 1
ATOM 1123 O O . SER A 1 147 ? 21.016 -15.829 -13.073 1.00 65.69 147 SER A O 1
ATOM 1125 N N . GLU A 1 148 ? 19.784 -14.091 -12.364 1.00 66.25 148 GLU A N 1
ATOM 1126 C CA . GLU A 1 148 ? 20.701 -13.587 -11.332 1.00 66.25 148 GLU A CA 1
ATOM 1127 C C . GLU A 1 148 ? 20.353 -14.098 -9.911 1.00 66.25 148 GLU A C 1
ATOM 1129 O O . GLU A 1 148 ? 20.757 -13.514 -8.906 1.00 66.25 148 GLU A O 1
ATOM 1134 N N . GLY A 1 149 ? 19.547 -15.164 -9.796 1.00 71.06 149 GLY A N 1
ATOM 1135 C CA . GLY A 1 149 ? 19.106 -15.740 -8.518 1.00 71.06 149 GLY A CA 1
ATOM 1136 C C . GLY A 1 149 ? 17.703 -15.311 -8.062 1.00 71.06 149 GLY A C 1
ATOM 1137 O O . GLY A 1 149 ? 16.898 -14.786 -8.834 1.00 71.06 149 GLY A O 1
ATOM 1138 N N . LEU A 1 150 ? 17.375 -15.586 -6.789 1.00 74.75 150 LEU A N 1
ATOM 1139 C CA . LEU A 1 150 ? 16.020 -15.394 -6.238 1.00 74.75 150 LEU A CA 1
ATOM 1140 C C . LEU A 1 150 ? 15.670 -13.910 -6.009 1.00 74.75 150 LEU A C 1
ATOM 1142 O O . LEU A 1 150 ? 14.532 -13.504 -6.242 1.00 74.75 150 LEU A O 1
ATOM 1146 N N . PHE A 1 151 ? 16.650 -13.103 -5.585 1.00 79.56 151 PHE A N 1
ATOM 1147 C CA . PHE A 1 151 ? 16.496 -11.677 -5.273 1.00 79.56 151 PHE A CA 1
ATOM 1148 C C . PHE A 1 151 ? 17.665 -10.849 -5.828 1.00 79.56 151 PHE A C 1
ATOM 1150 O O . PHE A 1 151 ? 18.570 -10.481 -5.081 1.00 79.56 151 PHE A O 1
ATOM 1157 N N . PRO A 1 152 ? 17.666 -10.552 -7.136 1.00 75.94 152 PRO A N 1
ATOM 1158 C CA . PRO A 1 152 ? 18.672 -9.680 -7.728 1.00 75.94 152 PRO A CA 1
ATOM 1159 C C . PRO A 1 152 ? 18.441 -8.210 -7.347 1.00 75.94 152 PRO A C 1
ATOM 1161 O O . PRO A 1 152 ? 17.320 -7.832 -7.001 1.00 75.94 152 PRO A O 1
ATOM 1164 N N . ALA A 1 153 ? 19.466 -7.358 -7.452 1.00 75.44 153 ALA A N 1
ATOM 1165 C CA . ALA A 1 153 ? 19.363 -5.930 -7.113 1.00 75.44 153 ALA A CA 1
ATOM 1166 C C . ALA A 1 153 ? 18.232 -5.220 -7.887 1.00 75.44 153 ALA A C 1
ATOM 1168 O O . ALA A 1 153 ? 17.523 -4.373 -7.351 1.00 75.44 153 ALA A O 1
ATOM 1169 N N . GLN A 1 154 ? 17.972 -5.653 -9.123 1.00 76.06 154 GLN A N 1
ATOM 1170 C CA . GLN A 1 154 ? 16.902 -5.134 -9.976 1.00 76.06 154 GLN A CA 1
ATOM 1171 C C . GLN A 1 154 ? 15.497 -5.484 -9.456 1.00 76.06 154 GLN A C 1
ATOM 1173 O O . GLN A 1 154 ? 14.532 -4.828 -9.836 1.00 76.06 154 GLN A O 1
ATOM 1178 N N . ALA A 1 155 ? 15.355 -6.483 -8.574 1.00 76.69 155 ALA A N 1
ATOM 1179 C CA . ALA A 1 155 ? 14.091 -6.788 -7.895 1.00 76.69 155 ALA A CA 1
ATOM 1180 C C . ALA A 1 155 ? 13.648 -5.664 -6.944 1.00 76.69 155 ALA A C 1
ATOM 1182 O O . ALA A 1 155 ? 12.465 -5.575 -6.614 1.00 76.69 155 ALA A O 1
ATOM 1183 N N . PHE A 1 156 ? 14.594 -4.823 -6.516 1.00 84.56 156 PHE A N 1
ATOM 1184 C CA . PHE A 1 156 ? 14.390 -3.717 -5.591 1.00 84.56 156 PHE A CA 1
ATOM 1185 C C . PHE A 1 156 ? 14.764 -2.388 -6.260 1.00 84.56 156 PHE A C 1
ATOM 1187 O O . PHE A 1 156 ? 15.755 -1.766 -5.880 1.00 84.56 156 PHE A O 1
ATOM 1194 N N . PRO A 1 157 ? 13.992 -1.925 -7.262 1.00 86.31 157 PRO A N 1
ATOM 1195 C CA . PRO A 1 157 ? 14.253 -0.632 -7.876 1.00 86.31 157 PRO A CA 1
ATOM 1196 C C . PRO A 1 157 ? 14.228 0.470 -6.799 1.00 86.31 157 PRO A C 1
ATOM 1198 O O . PRO A 1 157 ? 13.217 0.578 -6.095 1.00 86.31 157 PRO A O 1
ATOM 1201 N N . PRO A 1 158 ? 15.283 1.303 -6.673 1.00 87.94 158 PRO A N 1
ATOM 1202 C CA . PRO A 1 158 ? 15.417 2.260 -5.572 1.00 87.94 158 PRO A CA 1
ATOM 1203 C C . PRO A 1 158 ? 14.201 3.180 -5.406 1.00 87.94 158 PRO A C 1
ATOM 1205 O O . PRO A 1 158 ? 13.691 3.330 -4.299 1.00 87.94 158 PRO A O 1
ATOM 1208 N N . VAL A 1 159 ? 13.644 3.689 -6.512 1.00 88.75 159 VAL A N 1
ATOM 1209 C CA . VAL A 1 159 ? 12.434 4.534 -6.503 1.00 88.75 159 VAL A CA 1
ATOM 1210 C C . VAL A 1 159 ? 11.216 3.791 -5.947 1.00 88.75 159 VAL A C 1
ATOM 1212 O O . VAL A 1 159 ? 10.484 4.322 -5.110 1.00 88.75 159 VAL A O 1
ATOM 1215 N N . GLY A 1 160 ? 11.007 2.544 -6.376 1.00 88.69 160 GLY A N 1
ATOM 1216 C CA . GLY A 1 160 ? 9.921 1.705 -5.874 1.00 88.69 160 GLY A CA 1
ATOM 1217 C C . GLY A 1 160 ? 10.095 1.359 -4.393 1.00 88.69 160 GLY A C 1
ATOM 1218 O O . GLY A 1 160 ? 9.108 1.299 -3.657 1.00 88.69 160 GLY A O 1
ATOM 1219 N N . LEU A 1 161 ? 11.338 1.179 -3.937 1.00 91.56 161 LEU A N 1
ATOM 1220 C CA . LEU A 1 161 ? 11.669 0.903 -2.540 1.00 91.56 161 LEU A CA 1
ATOM 1221 C C . LEU A 1 161 ? 11.421 2.134 -1.663 1.00 91.56 161 LEU A C 1
ATOM 1223 O O . LEU A 1 161 ? 10.753 2.015 -0.639 1.00 91.56 161 LEU A O 1
ATOM 1227 N N . VAL A 1 162 ? 11.863 3.319 -2.089 1.00 91.44 162 VAL A N 1
ATOM 1228 C CA . VAL A 1 162 ? 11.590 4.587 -1.395 1.00 91.44 162 VAL A CA 1
ATOM 1229 C C . VAL A 1 162 ? 10.084 4.827 -1.276 1.00 91.44 162 VAL A C 1
ATOM 1231 O O . VAL A 1 162 ? 9.594 5.071 -0.173 1.00 91.44 162 VAL A O 1
ATOM 1234 N N . ALA A 1 163 ? 9.322 4.676 -2.366 1.00 92.25 163 ALA A N 1
ATOM 1235 C CA . ALA A 1 163 ? 7.863 4.801 -2.328 1.00 92.25 163 ALA A CA 1
ATOM 1236 C C . ALA A 1 163 ? 7.227 3.799 -1.347 1.00 92.25 163 ALA A C 1
ATOM 1238 O O . ALA A 1 163 ? 6.388 4.169 -0.524 1.00 92.25 163 ALA A O 1
ATOM 1239 N N . THR A 1 164 ? 7.677 2.542 -1.382 1.00 93.12 164 THR A N 1
ATOM 1240 C CA . THR A 1 164 ? 7.228 1.478 -0.472 1.00 93.12 164 THR A CA 1
ATOM 1241 C C . THR A 1 164 ? 7.491 1.828 0.992 1.00 93.12 164 THR A C 1
ATOM 1243 O O . THR A 1 164 ? 6.611 1.635 1.830 1.00 93.12 164 THR A O 1
ATOM 1246 N N . LEU A 1 165 ? 8.666 2.378 1.311 1.00 93.62 165 LEU A N 1
ATOM 1247 C CA . LEU A 1 165 ? 9.016 2.798 2.669 1.00 93.62 165 LEU A CA 1
ATOM 1248 C C . LEU A 1 165 ? 8.171 3.986 3.143 1.00 93.62 165 LEU A C 1
ATOM 1250 O O . LEU A 1 165 ? 7.716 3.978 4.287 1.00 93.62 165 LEU A O 1
ATOM 1254 N N . ILE A 1 166 ? 7.909 4.971 2.277 1.00 92.81 166 ILE A N 1
ATOM 1255 C CA . ILE A 1 166 ? 7.040 6.115 2.599 1.00 92.81 166 ILE A CA 1
ATOM 1256 C C . ILE A 1 166 ? 5.628 5.627 2.954 1.00 92.81 166 ILE A C 1
ATOM 1258 O O . ILE A 1 166 ? 5.080 6.019 3.990 1.00 92.81 166 ILE A O 1
ATOM 1262 N N . PHE A 1 167 ? 5.045 4.729 2.151 1.00 93.81 167 PHE A N 1
ATOM 1263 C CA . PHE A 1 167 ? 3.738 4.138 2.457 1.00 93.81 167 PHE A CA 1
ATOM 1264 C C . PHE A 1 167 ? 3.764 3.296 3.730 1.00 93.81 167 PHE A C 1
ATOM 1266 O O . PHE A 1 167 ? 2.912 3.487 4.593 1.00 93.81 167 PHE A O 1
ATOM 1273 N N . ALA A 1 168 ? 4.758 2.423 3.902 1.00 93.50 168 ALA A N 1
ATOM 1274 C CA . ALA A 1 168 ? 4.853 1.575 5.088 1.00 93.50 168 ALA A CA 1
ATOM 1275 C C . ALA A 1 168 ? 4.913 2.413 6.371 1.00 93.50 168 ALA A C 1
ATOM 1277 O O . ALA A 1 168 ? 4.205 2.134 7.342 1.00 93.50 168 ALA A O 1
ATOM 1278 N N . TYR A 1 169 ? 5.704 3.487 6.354 1.00 92.81 169 TYR A N 1
ATOM 1279 C CA . TYR A 1 169 ? 5.834 4.395 7.483 1.00 92.81 169 TYR A CA 1
ATOM 1280 C C . TYR A 1 169 ? 4.524 5.142 7.778 1.00 92.81 169 TYR A C 1
ATOM 1282 O O . TYR A 1 169 ? 4.072 5.205 8.924 1.00 92.81 169 TYR A O 1
ATOM 1290 N N . THR A 1 170 ? 3.887 5.706 6.753 1.00 91.88 170 THR A N 1
ATOM 1291 C CA . THR A 1 170 ? 2.665 6.514 6.902 1.00 91.88 170 THR A CA 1
ATOM 1292 C C . THR A 1 170 ? 1.431 5.676 7.253 1.00 91.88 170 THR A C 1
ATOM 1294 O O . THR A 1 170 ? 0.631 6.084 8.103 1.00 91.88 170 THR A O 1
ATOM 1297 N N . GLU A 1 171 ? 1.276 4.485 6.668 1.00 91.75 171 GLU A N 1
ATOM 1298 C CA . GLU A 1 171 ? 0.187 3.557 6.989 1.00 91.75 171 GLU A CA 1
ATOM 1299 C C . GLU A 1 171 ? 0.331 2.996 8.408 1.00 91.75 171 GLU A C 1
ATOM 1301 O O . GLU A 1 171 ? -0.659 2.917 9.142 1.00 91.75 171 GLU A O 1
ATOM 1306 N N . PHE A 1 172 ? 1.557 2.695 8.854 1.00 91.69 172 PHE A N 1
ATOM 1307 C CA . PHE A 1 172 ? 1.791 2.279 10.237 1.00 91.69 172 PHE A CA 1
ATOM 1308 C C . PHE A 1 172 ? 1.418 3.376 11.246 1.00 91.69 172 PHE A C 1
ATOM 1310 O O . PHE A 1 172 ? 0.696 3.112 12.215 1.00 91.69 172 PHE A O 1
ATOM 1317 N N . GLY A 1 173 ? 1.812 4.626 10.981 1.00 88.69 173 GLY A N 1
ATOM 1318 C CA . GLY A 1 173 ? 1.410 5.784 11.787 1.00 88.69 173 GLY A CA 1
ATOM 1319 C C . GLY A 1 173 ? -0.109 5.989 11.829 1.00 88.69 173 GLY A C 1
ATOM 1320 O O . GLY A 1 173 ? -0.670 6.335 12.870 1.00 88.69 173 GLY A O 1
ATOM 1321 N N . SER A 1 174 ? -0.791 5.709 10.719 1.00 89.62 174 SER A N 1
ATOM 1322 C CA . SER A 1 174 ? -2.251 5.791 10.603 1.00 89.62 174 SER A CA 1
ATOM 1323 C C . SER A 1 174 ? -2.958 4.687 11.409 1.00 89.62 174 SER A C 1
ATOM 1325 O O . SER A 1 174 ? -3.945 4.946 12.100 1.00 89.62 174 SER A O 1
ATOM 1327 N N . VAL A 1 175 ? -2.407 3.468 11.454 1.00 89.00 175 VAL A N 1
ATOM 1328 C CA . VAL A 1 175 ? -2.926 2.392 12.318 1.00 89.00 175 VAL A CA 1
ATOM 1329 C C . VAL A 1 175 ? -2.804 2.737 13.804 1.00 89.00 175 VAL A C 1
ATOM 1331 O O . VAL A 1 175 ? -3.754 2.496 14.559 1.00 89.00 175 VAL A O 1
ATOM 1334 N N . LEU A 1 176 ? -1.670 3.305 14.232 1.00 86.31 176 LEU A N 1
ATOM 1335 C CA . LEU A 1 176 ? -1.478 3.800 15.603 1.00 86.31 176 LEU A CA 1
ATOM 1336 C C . LEU A 1 176 ? -2.537 4.853 15.955 1.00 86.31 176 LEU A C 1
ATOM 1338 O O . LEU A 1 176 ? -3.215 4.753 16.983 1.00 86.31 176 LEU A O 1
ATOM 1342 N N . TYR A 1 177 ? -2.740 5.806 15.048 1.00 86.12 177 TYR A N 1
ATOM 1343 C CA . TYR A 1 177 ? -3.737 6.859 15.172 1.00 86.12 177 TYR A CA 1
ATOM 1344 C C . TYR A 1 177 ? -5.162 6.300 15.324 1.00 86.12 177 TYR A C 1
ATOM 1346 O O . TYR A 1 177 ? -5.843 6.601 16.309 1.00 86.12 177 TYR A O 1
ATOM 1354 N N . VAL A 1 178 ? -5.609 5.414 14.428 1.00 85.88 178 VAL A N 1
ATOM 1355 C CA . VAL A 1 178 ? -6.952 4.809 14.501 1.00 85.88 178 VAL A CA 1
ATOM 1356 C C . VAL A 1 178 ? -7.135 4.002 15.789 1.00 85.88 178 VAL A C 1
ATOM 1358 O O . VAL A 1 178 ? -8.207 4.043 16.405 1.00 85.88 178 VAL A O 1
ATOM 1361 N N . LYS A 1 179 ? -6.099 3.287 16.246 1.00 84.75 179 LYS A N 1
ATOM 1362 C CA . LYS A 1 179 ? -6.152 2.554 17.519 1.00 84.75 179 LYS A CA 1
ATOM 1363 C C . LYS A 1 179 ? -6.312 3.481 18.715 1.00 84.75 179 LYS A C 1
ATOM 1365 O O . LYS A 1 179 ? -7.152 3.179 19.571 1.00 84.75 179 LYS A O 1
ATOM 1370 N N . SER A 1 180 ? -5.604 4.611 18.725 1.00 83.44 180 SER A N 1
ATOM 1371 C CA . SER A 1 180 ? -5.753 5.645 19.754 1.00 83.44 180 SER A CA 1
ATOM 1372 C C . SER A 1 180 ? -7.175 6.223 19.799 1.00 83.44 180 SER A C 1
ATOM 1374 O O . SER A 1 180 ? -7.674 6.548 20.870 1.00 83.44 180 SER A O 1
ATOM 1376 N N . LEU A 1 181 ? -7.878 6.274 18.661 1.00 81.00 181 LEU A N 1
ATOM 1377 C CA . LEU A 1 181 ? -9.226 6.841 18.571 1.00 81.00 181 LEU A CA 1
ATOM 1378 C C . LEU A 1 181 ? -10.368 5.859 18.793 1.00 81.00 181 LEU A C 1
ATOM 1380 O O . LEU A 1 181 ? -11.428 6.275 19.247 1.00 81.00 181 LEU A O 1
ATOM 1384 N N . VAL A 1 182 ? -10.233 4.585 18.427 1.00 78.75 182 VAL A N 1
ATOM 1385 C CA . VAL A 1 182 ? -11.363 3.640 18.466 1.00 78.75 182 VAL A CA 1
ATOM 1386 C C . VAL A 1 182 ? -11.262 2.686 19.645 1.00 78.75 182 VAL A C 1
ATOM 1388 O O . VAL A 1 182 ? -12.242 2.546 20.376 1.00 78.75 182 VAL A O 1
ATOM 1391 N N . ARG A 1 183 ? -10.109 2.031 19.824 1.00 68.12 183 ARG A N 1
ATOM 1392 C CA . ARG A 1 183 ? -9.978 0.839 20.679 1.00 68.12 183 ARG A CA 1
ATOM 1393 C C . ARG A 1 183 ? -9.315 1.138 22.022 1.00 68.12 183 ARG A C 1
ATOM 1395 O O . ARG A 1 183 ? -9.826 0.703 23.045 1.00 68.12 183 ARG A O 1
ATOM 1402 N N . GLU A 1 184 ? -8.234 1.914 22.025 1.00 75.44 184 GLU A N 1
ATOM 1403 C CA . GLU A 1 184 ? -7.401 2.174 23.211 1.00 75.44 184 GLU A CA 1
ATOM 1404 C C . GLU A 1 184 ? -7.495 3.636 23.682 1.00 75.44 184 GLU A C 1
ATOM 1406 O O . GLU A 1 184 ? -6.532 4.212 24.173 1.00 75.44 184 GLU A O 1
ATOM 1411 N N . ARG A 1 185 ? -8.686 4.243 23.565 1.00 67.31 185 ARG A N 1
ATOM 1412 C CA . ARG A 1 185 ? -8.931 5.685 23.804 1.00 67.31 185 ARG A CA 1
ATOM 1413 C C . ARG A 1 185 ? -8.398 6.235 25.126 1.00 67.31 185 ARG A C 1
ATOM 1415 O O . ARG A 1 185 ? -8.022 7.398 25.202 1.00 67.31 185 ARG A O 1
ATOM 1422 N N . LYS A 1 186 ? -8.431 5.420 26.183 1.00 70.00 186 LYS A N 1
ATOM 1423 C CA . LYS A 1 186 ? -8.011 5.825 27.532 1.00 70.00 186 LYS A CA 1
ATOM 1424 C C . LYS A 1 186 ? -6.515 5.628 27.776 1.00 70.00 186 LYS A C 1
ATOM 1426 O O . LYS A 1 186 ? -5.991 6.173 28.740 1.00 70.00 186 LYS A O 1
ATOM 1431 N N . HIS A 1 187 ? -5.834 4.850 26.936 1.00 77.50 187 HIS A N 1
ATOM 1432 C CA . HIS A 1 187 ? -4.436 4.516 27.140 1.00 77.50 187 HIS A CA 1
ATOM 1433 C C . HIS A 1 187 ? -3.544 5.524 26.410 1.00 77.50 187 HIS A C 1
ATOM 1435 O O . HIS A 1 187 ? -3.451 5.534 25.181 1.00 77.50 187 HIS A O 1
ATOM 1441 N N . LEU A 1 188 ? -2.882 6.381 27.190 1.00 81.12 188 LEU A N 1
ATOM 1442 C CA . LEU A 1 188 ? -2.051 7.480 26.688 1.00 81.12 188 LEU A CA 1
ATOM 1443 C C . LEU A 1 188 ? -0.943 7.002 25.748 1.00 81.12 188 LEU A C 1
ATOM 1445 O O . LEU A 1 188 ? -0.597 7.715 24.810 1.00 81.12 188 LEU A O 1
ATOM 1449 N N . TRP A 1 189 ? -0.429 5.790 25.960 1.00 85.69 189 TRP A N 1
ATOM 1450 C CA . TRP A 1 189 ? 0.661 5.232 25.167 1.00 85.69 189 TRP A CA 1
ATOM 1451 C C . TRP A 1 189 ? 0.340 5.176 23.671 1.00 85.69 189 TRP A C 1
ATOM 1453 O O . TRP A 1 189 ? 1.190 5.535 22.869 1.00 85.69 189 TRP A O 1
ATOM 1463 N N . CYS A 1 190 ? -0.886 4.812 23.276 1.00 82.81 190 CYS A N 1
ATOM 1464 C CA . CYS A 1 190 ? -1.262 4.779 21.858 1.00 82.81 190 CYS A CA 1
ATOM 1465 C C . CYS A 1 190 ? -1.271 6.178 21.231 1.00 82.81 190 CYS A C 1
ATOM 1467 O O . CYS A 1 190 ? -0.828 6.354 20.097 1.00 82.81 190 CYS A O 1
ATOM 1469 N N . THR A 1 191 ? -1.760 7.182 21.965 1.00 85.44 191 THR A N 1
ATOM 1470 C CA . THR A 1 191 ? -1.731 8.578 21.510 1.00 85.44 191 THR A CA 1
ATOM 1471 C C . THR A 1 191 ? -0.295 9.084 21.408 1.00 85.44 191 THR A C 1
ATOM 1473 O O . THR A 1 191 ? 0.074 9.642 20.381 1.00 85.44 191 THR A O 1
ATOM 1476 N N . VAL A 1 192 ? 0.530 8.846 22.432 1.00 89.81 192 VAL A N 1
ATOM 1477 C CA . VAL A 1 192 ? 1.941 9.258 22.444 1.00 89.81 192 VAL A CA 1
ATOM 1478 C C . VAL A 1 192 ? 2.707 8.572 21.316 1.00 89.81 192 VAL A C 1
ATOM 1480 O O . VAL A 1 192 ? 3.358 9.257 20.538 1.00 89.81 192 VAL A O 1
A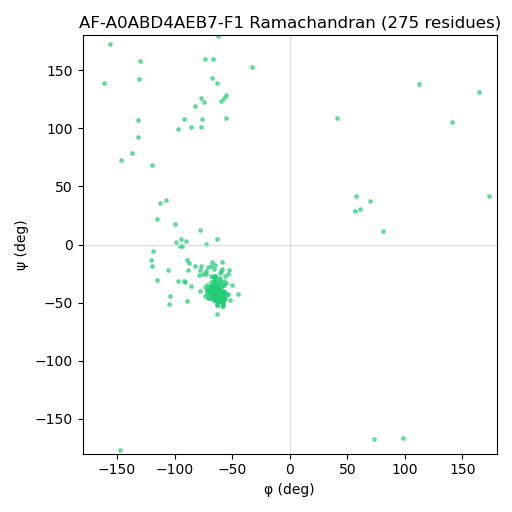TOM 1483 N N . ALA A 1 193 ? 2.569 7.254 21.155 1.00 89.88 193 ALA A N 1
ATOM 1484 C CA . ALA A 1 193 ? 3.210 6.504 20.080 1.00 89.88 193 ALA A CA 1
ATOM 1485 C C . ALA A 1 193 ? 2.797 7.027 18.696 1.00 89.88 193 ALA A C 1
ATOM 1487 O O . ALA A 1 193 ? 3.652 7.230 17.840 1.00 89.88 193 ALA A O 1
ATOM 1488 N N . SER A 1 194 ? 1.506 7.317 18.485 1.00 91.06 194 SER A N 1
ATOM 1489 C CA . SER A 1 194 ? 1.024 7.915 17.236 1.00 91.06 194 SER A CA 1
ATOM 1490 C C . SER A 1 194 ? 1.634 9.295 16.984 1.00 91.06 194 SER A C 1
ATOM 1492 O O . SER A 1 194 ? 2.055 9.575 15.864 1.00 91.06 194 SER A O 1
ATOM 1494 N N . VAL A 1 195 ? 1.673 10.174 17.988 1.00 91.62 195 VAL A N 1
ATOM 1495 C CA . VAL A 1 195 ? 2.232 11.528 17.841 1.00 91.62 195 VAL A CA 1
ATOM 1496 C C . VAL A 1 195 ? 3.731 11.463 17.572 1.00 91.62 195 VAL A C 1
ATOM 1498 O O . VAL A 1 195 ? 4.191 12.075 16.615 1.00 91.62 195 VAL A O 1
ATOM 1501 N N . VAL A 1 196 ? 4.475 10.674 18.350 1.00 94.19 196 VAL A N 1
ATOM 1502 C CA . VAL A 1 196 ? 5.923 10.486 18.182 1.00 94.19 196 VAL A CA 1
ATOM 1503 C C . VAL A 1 196 ? 6.241 9.938 16.790 1.00 94.19 196 VAL A C 1
ATOM 1505 O O . VAL A 1 196 ? 7.133 10.454 16.124 1.00 94.19 196 VAL A O 1
ATOM 1508 N N . TRP A 1 197 ? 5.469 8.964 16.299 1.00 94.31 197 TRP A N 1
ATOM 1509 C CA . TRP A 1 197 ? 5.642 8.423 14.950 1.00 94.31 197 TRP A CA 1
ATOM 1510 C C . TRP A 1 197 ? 5.427 9.474 13.852 1.00 94.31 197 TRP A C 1
ATOM 1512 O O . TRP A 1 197 ? 6.237 9.604 12.938 1.00 94.31 197 TRP A O 1
ATOM 1522 N N . ASN A 1 198 ? 4.367 10.283 13.945 1.00 92.62 198 ASN A N 1
ATOM 1523 C CA . ASN A 1 198 ? 4.118 11.342 12.958 1.00 92.62 198 ASN A CA 1
ATOM 1524 C C . ASN A 1 198 ? 5.099 12.525 13.102 1.00 92.62 198 ASN A C 1
ATOM 1526 O O . ASN A 1 198 ? 5.393 13.212 12.124 1.00 92.62 198 ASN A O 1
ATOM 1530 N N . LEU A 1 199 ? 5.654 12.751 14.293 1.00 94.25 199 LEU A N 1
ATOM 1531 C CA . LEU A 1 199 ? 6.698 13.748 14.517 1.00 94.25 199 LEU A CA 1
ATOM 1532 C C . LEU A 1 199 ? 8.017 13.322 13.864 1.00 94.25 199 LEU A C 1
ATOM 1534 O O . LEU A 1 199 ? 8.643 14.128 13.184 1.00 94.25 199 LEU A O 1
ATOM 1538 N N . MET A 1 200 ? 8.388 12.045 13.972 1.00 94.25 200 MET A N 1
ATOM 1539 C CA . MET A 1 200 ? 9.524 11.484 13.237 1.00 94.25 200 MET A CA 1
ATOM 1540 C C . MET A 1 200 ? 9.337 11.598 11.713 1.00 94.25 200 MET A C 1
ATOM 1542 O O . MET A 1 200 ? 10.278 11.984 11.023 1.00 94.25 200 MET A O 1
ATOM 1546 N N . LEU A 1 201 ? 8.123 11.368 11.188 1.00 92.62 201 LEU A N 1
ATOM 1547 C CA . LEU A 1 201 ? 7.811 11.633 9.772 1.00 92.62 201 LEU A CA 1
ATOM 1548 C C . LEU A 1 201 ? 8.043 13.103 9.399 1.00 92.62 201 LEU A C 1
ATOM 1550 O O . LEU A 1 201 ? 8.575 13.393 8.333 1.00 92.62 201 LEU A O 1
ATOM 1554 N N . THR A 1 202 ? 7.646 14.026 10.276 1.00 92.50 202 THR A N 1
ATOM 1555 C CA . THR A 1 202 ? 7.804 15.472 10.059 1.00 92.50 202 THR A CA 1
ATOM 1556 C C . THR A 1 202 ? 9.277 15.870 10.030 1.00 92.50 202 THR A C 1
ATOM 1558 O O . THR A 1 202 ? 9.685 16.621 9.148 1.00 92.50 202 THR A O 1
ATOM 1561 N N . ILE A 1 203 ? 10.089 15.324 10.941 1.00 93.75 203 ILE A N 1
ATOM 1562 C CA . ILE A 1 203 ? 11.543 15.526 10.944 1.00 93.75 203 ILE A CA 1
ATOM 1563 C C . ILE A 1 203 ? 12.149 14.980 9.648 1.00 93.75 203 ILE A C 1
ATOM 1565 O O . ILE A 1 203 ? 12.890 15.693 8.981 1.00 93.75 203 ILE A O 1
ATOM 1569 N N . GLY A 1 204 ? 11.787 13.758 9.246 1.00 89.94 204 GLY A N 1
ATOM 1570 C CA . GLY A 1 204 ? 12.244 13.173 7.984 1.00 89.94 204 GLY A CA 1
ATOM 1571 C C . GLY A 1 204 ? 11.890 14.041 6.774 1.00 89.94 204 GLY A C 1
ATOM 1572 O O . GLY A 1 204 ? 12.753 14.336 5.957 1.00 89.94 204 GLY A O 1
ATOM 1573 N N . ALA A 1 205 ? 10.650 14.528 6.693 1.00 89.75 205 ALA A N 1
ATOM 1574 C CA . ALA A 1 205 ? 10.218 15.420 5.619 1.00 89.75 205 ALA A CA 1
ATOM 1575 C C . ALA A 1 205 ? 10.968 16.766 5.617 1.00 89.75 205 ALA A C 1
ATOM 1577 O O . ALA A 1 205 ? 11.241 17.307 4.548 1.00 89.75 205 ALA A O 1
ATOM 1578 N N . ALA A 1 206 ? 11.331 17.294 6.791 1.00 91.69 206 ALA A N 1
ATOM 1579 C CA . ALA A 1 206 ? 12.134 18.511 6.906 1.00 91.69 206 ALA A CA 1
ATOM 1580 C C . ALA A 1 206 ? 13.579 18.308 6.421 1.00 91.69 206 ALA A C 1
ATOM 1582 O O . ALA A 1 206 ? 14.135 19.203 5.791 1.00 91.69 206 ALA A O 1
ATOM 1583 N N . LEU A 1 207 ? 14.175 17.136 6.667 1.00 89.94 207 LEU A N 1
ATOM 1584 C CA . LEU A 1 207 ? 15.541 16.824 6.227 1.00 89.94 207 LEU A CA 1
ATOM 1585 C C . LEU A 1 207 ? 15.672 16.755 4.703 1.00 89.94 207 LEU A C 1
ATOM 1587 O O . LEU A 1 207 ? 16.722 17.096 4.170 1.00 89.94 207 LEU A O 1
ATOM 1591 N N . VAL A 1 208 ? 14.614 16.337 4.004 1.00 87.25 208 VAL A N 1
ATOM 1592 C CA . VAL A 1 208 ? 14.631 16.209 2.538 1.00 87.25 208 VAL A CA 1
ATOM 1593 C C . VAL A 1 208 ? 14.065 17.455 1.842 1.00 87.25 208 VAL A C 1
ATOM 1595 O O . VAL A 1 208 ? 14.095 17.539 0.620 1.00 87.25 208 VAL A O 1
ATOM 1598 N N . LEU A 1 209 ? 13.608 18.464 2.598 1.00 89.62 209 LEU A N 1
ATOM 1599 C CA . LEU A 1 209 ? 13.004 19.705 2.091 1.00 89.62 209 LEU A CA 1
ATOM 1600 C C . LEU A 1 209 ? 13.755 20.354 0.905 1.00 89.62 209 LEU A C 1
ATOM 1602 O O . LEU A 1 209 ? 13.069 20.765 -0.033 1.00 89.62 209 LEU A O 1
ATOM 1606 N N . PRO A 1 210 ? 15.105 20.439 0.885 1.00 88.25 210 PRO A N 1
ATOM 1607 C CA . PRO A 1 210 ? 15.829 21.031 -0.245 1.00 88.25 210 PRO A CA 1
ATOM 1608 C C . PRO A 1 210 ? 15.633 20.276 -1.568 1.00 88.25 210 PRO A C 1
ATOM 1610 O O . PRO A 1 210 ? 15.638 20.891 -2.629 1.00 88.25 210 PRO A O 1
ATOM 1613 N N . GLU A 1 211 ? 15.411 18.964 -1.499 1.00 86.56 211 GLU A N 1
ATOM 1614 C CA . GLU A 1 211 ? 15.361 18.059 -2.653 1.00 86.56 211 GLU A CA 1
ATOM 1615 C C . GLU A 1 211 ? 13.940 17.893 -3.209 1.00 86.56 211 GLU A C 1
ATOM 1617 O O . GLU A 1 211 ? 13.742 17.668 -4.401 1.00 86.56 211 GLU A O 1
ATOM 1622 N N . VAL A 1 212 ? 12.926 17.980 -2.339 1.00 85.88 212 VAL A N 1
ATOM 1623 C CA . VAL A 1 212 ? 11.519 17.679 -2.680 1.00 85.88 212 VAL A CA 1
ATOM 1624 C C . VAL A 1 212 ? 10.555 18.852 -2.509 1.00 85.88 212 VAL A C 1
ATOM 1626 O O . VAL A 1 212 ? 9.375 18.744 -2.855 1.00 85.88 212 VAL A O 1
ATOM 1629 N N . GLY A 1 213 ? 11.027 19.974 -1.969 1.00 88.25 213 GLY A N 1
ATOM 1630 C CA . GLY A 1 213 ? 10.211 21.150 -1.692 1.00 88.25 213 GLY A CA 1
ATOM 1631 C C . GLY A 1 213 ? 9.266 20.979 -0.498 1.00 88.25 213 GLY A C 1
ATOM 1632 O O . GLY A 1 213 ? 9.372 20.052 0.301 1.00 88.25 213 GLY A O 1
ATOM 1633 N N . PHE A 1 214 ? 8.321 21.912 -0.352 1.00 90.62 214 PHE A N 1
ATOM 1634 C CA . PHE A 1 214 ? 7.540 22.073 0.883 1.00 90.62 214 PHE A CA 1
ATOM 1635 C C . PHE A 1 214 ? 6.402 21.057 1.083 1.00 90.62 214 PHE A C 1
ATOM 1637 O O . PHE A 1 214 ? 5.946 20.858 2.211 1.00 90.62 214 PHE A O 1
ATOM 1644 N N . TRP A 1 215 ? 5.908 20.429 0.011 1.00 90.50 215 TRP A N 1
ATOM 1645 C CA . TRP A 1 215 ? 4.689 19.612 0.045 1.00 90.50 215 TRP A CA 1
ATOM 1646 C C . TRP A 1 215 ? 4.746 18.411 1.008 1.00 90.50 215 TRP A C 1
ATOM 1648 O O . TRP A 1 215 ? 3.766 18.199 1.729 1.00 90.50 215 TRP A O 1
ATOM 1658 N N . PRO A 1 216 ? 5.851 17.644 1.103 1.00 89.62 216 PRO A N 1
ATOM 1659 C CA . PRO A 1 216 ? 5.959 16.541 2.061 1.00 89.62 216 PRO A CA 1
ATOM 1660 C C . PRO A 1 216 ? 5.955 17.012 3.505 1.00 89.62 216 PRO A C 1
ATOM 1662 O O . PRO A 1 216 ? 5.304 16.394 4.346 1.00 89.62 216 PRO A O 1
ATOM 1665 N N . LEU A 1 217 ? 6.636 18.127 3.788 1.00 92.06 217 LEU A N 1
ATOM 1666 C CA . LEU A 1 217 ? 6.643 18.724 5.118 1.00 92.06 217 LEU A CA 1
ATOM 1667 C C . LEU A 1 217 ? 5.236 19.190 5.497 1.00 92.06 217 LEU A C 1
ATOM 1669 O O . LEU A 1 217 ? 4.764 18.892 6.590 1.00 92.06 217 LEU A O 1
ATOM 1673 N N . PHE A 1 218 ? 4.533 19.853 4.578 1.00 92.31 218 PHE A N 1
ATOM 1674 C CA . PHE A 1 218 ? 3.155 20.284 4.793 1.00 92.31 218 PHE A CA 1
ATOM 1675 C C . PHE A 1 218 ? 2.214 19.103 5.076 1.00 92.31 218 PHE A C 1
ATOM 1677 O O . PHE A 1 218 ? 1.443 19.139 6.037 1.00 92.31 218 PHE A O 1
ATOM 1684 N N . ALA A 1 219 ? 2.316 18.021 4.299 1.00 92.31 219 ALA A N 1
ATOM 1685 C CA . ALA A 1 219 ? 1.554 16.803 4.551 1.00 92.31 219 ALA A CA 1
ATOM 1686 C C . ALA A 1 219 ? 1.892 16.194 5.921 1.00 92.31 219 ALA A C 1
ATOM 1688 O O . ALA A 1 219 ? 0.983 15.911 6.697 1.00 92.31 219 ALA A O 1
ATOM 1689 N N . ALA A 1 220 ? 3.175 16.049 6.263 1.00 92.12 220 ALA A N 1
ATOM 1690 C CA . ALA A 1 220 ? 3.603 15.506 7.551 1.00 92.12 220 ALA A CA 1
ATOM 1691 C C . ALA A 1 220 ? 3.115 16.355 8.740 1.00 92.12 220 ALA A C 1
ATOM 1693 O O . ALA A 1 220 ? 2.631 15.802 9.729 1.00 92.12 220 ALA A O 1
ATOM 1694 N N . LEU A 1 221 ? 3.128 17.687 8.606 1.00 93.62 221 LEU A N 1
ATOM 1695 C CA . LEU A 1 221 ? 2.572 18.609 9.597 1.00 93.62 221 LEU A CA 1
ATOM 1696 C C . LEU A 1 221 ? 1.068 18.385 9.803 1.00 93.62 221 LEU A C 1
ATOM 1698 O O . LEU A 1 221 ? 0.607 18.289 10.939 1.00 93.62 221 LEU A O 1
ATOM 1702 N N . ILE A 1 222 ? 0.293 18.214 8.728 1.00 93.06 222 ILE A N 1
ATOM 1703 C CA . ILE A 1 222 ? -1.130 17.856 8.839 1.00 93.06 222 ILE A CA 1
ATOM 1704 C C . ILE A 1 222 ? -1.294 16.515 9.572 1.00 93.06 222 ILE A C 1
ATOM 1706 O O . ILE A 1 222 ? -2.171 16.382 10.433 1.00 93.06 222 ILE A O 1
ATOM 1710 N N . LEU A 1 223 ? -0.447 15.525 9.268 1.00 91.56 223 LEU A N 1
ATOM 1711 C CA . LEU A 1 223 ? -0.503 14.195 9.878 1.00 91.56 223 LEU A CA 1
ATOM 1712 C C . LEU A 1 223 ? -0.132 14.199 11.373 1.00 91.56 223 LEU A C 1
ATOM 1714 O O . LEU A 1 223 ? -0.743 13.455 12.143 1.00 91.56 223 LEU A O 1
ATOM 1718 N N . VAL A 1 224 ? 0.805 15.042 11.818 1.00 93.38 224 VAL A N 1
ATOM 1719 C CA . VAL A 1 224 ? 1.136 15.168 13.249 1.00 93.38 224 VAL A CA 1
ATOM 1720 C C . VAL A 1 224 ? 0.101 16.008 14.000 1.00 93.38 224 VAL A C 1
ATOM 1722 O O . VAL A 1 224 ? -0.333 15.607 15.081 1.00 93.38 224 VAL A O 1
ATOM 1725 N N . ILE A 1 225 ? -0.389 17.105 13.404 1.00 91.69 225 ILE A N 1
ATOM 1726 C CA . ILE A 1 225 ? -1.446 17.940 13.996 1.00 91.69 225 ILE A CA 1
ATOM 1727 C C . ILE A 1 225 ? -2.702 17.100 14.222 1.00 91.69 225 ILE A C 1
ATOM 1729 O O . ILE A 1 225 ? -3.241 17.090 15.329 1.00 91.69 225 ILE A O 1
ATOM 1733 N N . ARG A 1 226 ? -3.149 16.327 13.221 1.00 91.06 226 ARG A N 1
ATOM 1734 C CA . ARG A 1 226 ? -4.323 15.449 13.381 1.00 91.06 226 ARG A CA 1
ATOM 1735 C C . ARG A 1 226 ? -4.086 14.363 14.435 1.00 91.06 226 ARG A C 1
ATOM 1737 O O . ARG A 1 226 ? -5.017 14.028 15.167 1.00 91.06 226 ARG A O 1
ATOM 1744 N N . ALA A 1 227 ? -2.865 13.823 14.519 1.00 88.25 227 ALA A N 1
ATOM 1745 C CA . ALA A 1 227 ? -2.513 12.771 15.467 1.00 88.25 227 ALA A CA 1
ATOM 1746 C C . ALA A 1 227 ? -2.518 13.271 16.919 1.00 88.25 227 ALA A C 1
ATOM 1748 O O . ALA A 1 227 ? -2.784 12.482 17.820 1.00 88.25 227 ALA A O 1
ATOM 1749 N N . ALA A 1 228 ? -2.282 14.565 17.150 1.00 87.19 228 ALA A N 1
ATOM 1750 C CA . ALA A 1 228 ? -2.375 15.183 18.470 1.00 87.19 228 ALA A CA 1
ATOM 1751 C C . ALA A 1 228 ? -3.791 15.710 18.777 1.00 87.19 228 ALA A C 1
ATOM 1753 O O . ALA A 1 228 ? -4.356 15.413 19.832 1.00 87.19 228 ALA A O 1
ATOM 1754 N N . ALA A 1 229 ? -4.390 16.459 17.846 1.00 86.75 229 ALA A N 1
ATOM 1755 C CA . ALA A 1 229 ? -5.637 17.187 18.070 1.00 86.75 229 ALA A CA 1
ATOM 1756 C C . ALA A 1 229 ? -6.858 16.265 18.183 1.00 86.75 229 ALA A C 1
ATOM 1758 O O . ALA A 1 229 ? -7.676 16.417 19.091 1.00 86.75 229 ALA A O 1
ATOM 1759 N N . LEU A 1 230 ? -6.996 15.283 17.287 1.00 84.38 230 LEU A N 1
ATOM 1760 C CA . LEU A 1 230 ? -8.203 14.453 17.246 1.00 84.38 230 LEU A CA 1
ATOM 1761 C C . LEU A 1 230 ? -8.309 13.505 18.447 1.00 84.38 230 LEU A C 1
ATOM 1763 O O . LEU A 1 230 ? -9.410 13.393 18.986 1.00 84.38 230 LEU A O 1
ATOM 1767 N N . PRO A 1 231 ? -7.226 12.875 18.943 1.00 82.44 231 PRO A N 1
ATOM 1768 C CA . PRO A 1 231 ? -7.288 12.125 20.193 1.00 82.44 231 PRO A CA 1
ATOM 1769 C C . PRO A 1 231 ? -7.569 12.998 21.416 1.00 82.44 231 PRO A C 1
ATOM 1771 O O . PRO A 1 231 ? -8.285 12.544 22.302 1.00 82.44 231 PRO A O 1
ATOM 1774 N N . ALA A 1 232 ? -7.065 14.238 21.465 1.00 81.62 232 ALA A N 1
ATOM 1775 C CA . ALA A 1 232 ? -7.374 15.172 22.550 1.00 81.62 232 ALA A CA 1
ATOM 1776 C C . ALA A 1 232 ? -8.874 15.512 22.581 1.00 81.62 232 ALA A C 1
ATOM 1778 O O . ALA A 1 232 ? -9.525 15.328 23.607 1.00 81.62 232 ALA A O 1
ATOM 1779 N N . ILE A 1 233 ? -9.454 15.868 21.431 1.00 83.00 233 ILE A N 1
ATOM 1780 C CA . ILE A 1 233 ? -10.896 16.134 21.294 1.00 83.00 233 ILE A CA 1
ATOM 1781 C C . ILE A 1 233 ? -11.721 14.870 21.583 1.00 83.00 233 ILE A C 1
ATOM 1783 O O . ILE A 1 233 ? -12.781 14.936 22.208 1.00 83.00 233 ILE A O 1
ATOM 1787 N N . ALA A 1 234 ? -11.234 13.696 21.168 1.00 81.69 234 ALA A N 1
ATOM 1788 C CA . ALA A 1 234 ? -11.918 12.422 21.375 1.00 81.69 234 ALA A CA 1
ATOM 1789 C C . ALA A 1 234 ? -12.004 11.981 22.848 1.00 81.69 234 ALA A C 1
ATOM 1791 O O . ALA A 1 234 ? -12.780 11.068 23.154 1.00 81.69 234 ALA A O 1
ATOM 1792 N N . ARG A 1 235 ? -11.223 12.596 23.753 1.00 77.81 235 ARG A N 1
ATOM 1793 C CA . ARG A 1 235 ? -11.353 12.386 25.207 1.00 77.81 235 ARG A CA 1
ATOM 1794 C C . ARG A 1 235 ? -12.613 13.035 25.763 1.00 77.81 235 ARG A C 1
ATOM 1796 O O . ARG A 1 235 ? -13.230 12.468 26.658 1.00 77.81 235 ARG A O 1
ATOM 1803 N N . GLU A 1 236 ? -13.004 14.174 25.206 1.00 81.50 236 GLU A N 1
ATOM 1804 C CA . GLU A 1 236 ? -14.154 14.957 25.664 1.00 81.50 236 GLU A CA 1
ATOM 1805 C C . GLU A 1 236 ? -15.418 14.668 24.846 1.00 81.50 236 GLU A C 1
ATOM 1807 O O . GLU A 1 236 ? -16.529 14.718 25.372 1.00 81.50 236 GLU A O 1
ATOM 1812 N N . ARG A 1 237 ? -15.278 14.329 23.556 1.00 81.31 237 ARG A N 1
ATOM 1813 C CA . ARG A 1 237 ? -16.407 14.092 22.642 1.00 81.31 237 ARG A CA 1
ATOM 1814 C C . ARG A 1 237 ? -16.274 12.785 21.871 1.00 81.31 237 ARG A C 1
ATOM 1816 O O . ARG A 1 237 ? -15.206 12.405 21.400 1.00 81.31 237 ARG A O 1
ATOM 1823 N N . ARG A 1 238 ? -17.394 12.089 21.655 1.00 77.44 238 ARG A N 1
ATOM 1824 C CA . ARG A 1 238 ? -17.407 10.889 20.805 1.00 77.44 238 ARG A CA 1
ATOM 1825 C C . ARG A 1 238 ? -17.359 11.274 19.327 1.00 77.44 238 ARG A C 1
ATOM 1827 O O . ARG A 1 238 ? -18.360 11.704 18.768 1.00 77.44 238 ARG A O 1
ATOM 1834 N N . ILE A 1 239 ? -16.216 11.032 18.686 1.00 80.94 239 ILE A N 1
ATOM 1835 C CA . ILE A 1 239 ? -16.082 11.141 17.228 1.00 80.94 239 ILE A CA 1
ATOM 1836 C C . ILE A 1 239 ? -16.706 9.896 16.561 1.00 80.94 239 ILE A C 1
ATOM 1838 O O . ILE A 1 239 ? -16.340 8.767 16.924 1.00 80.94 239 ILE A O 1
ATOM 1842 N N . PRO A 1 240 ? -17.644 10.056 15.609 1.00 84.81 240 PRO A N 1
ATOM 1843 C CA . PRO A 1 240 ? -18.238 8.945 14.873 1.00 84.81 240 PRO A CA 1
ATOM 1844 C C . PRO A 1 240 ? -17.219 8.259 13.949 1.00 84.81 240 PRO A C 1
ATOM 1846 O O . PRO A 1 240 ? -16.406 8.909 13.294 1.00 84.81 240 PRO A O 1
ATOM 1849 N N . ILE A 1 241 ? -17.322 6.930 13.825 1.00 83.62 241 ILE A N 1
ATOM 1850 C CA . ILE A 1 241 ? -16.400 6.093 13.025 1.00 83.62 241 ILE A CA 1
ATOM 1851 C C . ILE A 1 241 ? -16.339 6.548 11.557 1.00 83.62 241 ILE A C 1
ATOM 1853 O O . ILE A 1 241 ? -15.274 6.521 10.946 1.00 83.62 241 ILE A O 1
ATOM 1857 N N . LYS A 1 242 ? -17.463 7.028 11.007 1.00 85.88 242 LYS A N 1
ATOM 1858 C CA . LYS A 1 242 ? -17.544 7.549 9.633 1.00 85.88 242 LYS A CA 1
ATOM 1859 C C . LYS A 1 242 ? -16.573 8.713 9.389 1.00 85.88 242 LYS A C 1
ATOM 1861 O O . LYS A 1 242 ? -15.907 8.737 8.362 1.00 85.88 242 LYS A O 1
ATOM 1866 N N . GLN A 1 243 ? -16.462 9.646 10.339 1.00 86.94 243 GLN A N 1
ATOM 1867 C CA . GLN A 1 243 ? -15.566 10.801 10.214 1.00 86.94 243 GLN A CA 1
ATOM 1868 C C . GLN A 1 243 ? -14.098 10.384 10.302 1.00 86.94 243 GLN A C 1
ATOM 1870 O O . GLN A 1 243 ? -13.291 10.862 9.512 1.00 86.94 243 GLN A O 1
ATOM 1875 N N . VAL A 1 244 ? -13.765 9.443 11.194 1.00 85.56 244 VAL A N 1
ATOM 1876 C CA . VAL A 1 244 ? -12.405 8.882 11.278 1.00 85.56 244 VAL A CA 1
ATOM 1877 C C . VAL A 1 244 ? -12.012 8.255 9.939 1.00 85.56 244 VAL A C 1
ATOM 1879 O O . VAL A 1 244 ? -10.959 8.574 9.404 1.00 85.56 244 VAL A O 1
ATOM 1882 N N . GLY A 1 245 ? -12.889 7.440 9.344 1.00 85.81 245 GLY A N 1
ATOM 1883 C CA . GLY A 1 245 ? -12.637 6.834 8.033 1.00 85.81 245 GLY A CA 1
ATOM 1884 C C . GLY A 1 245 ? -12.463 7.852 6.898 1.00 85.81 245 GLY A C 1
ATOM 1885 O O . GLY A 1 245 ? -11.632 7.650 6.013 1.00 85.81 245 GLY A O 1
ATOM 1886 N N . MET A 1 246 ? -13.204 8.963 6.928 1.00 88.56 246 MET A N 1
ATOM 1887 C CA . MET A 1 246 ? -13.080 10.036 5.936 1.00 88.56 246 MET A CA 1
ATOM 1888 C C . MET A 1 246 ? -11.743 10.778 6.060 1.00 88.56 246 MET A C 1
ATOM 1890 O O . MET A 1 246 ? -11.057 10.957 5.059 1.00 88.56 246 MET A O 1
ATOM 1894 N N . VAL A 1 247 ? -11.340 11.144 7.282 1.00 89.00 247 VAL A N 1
ATOM 1895 C CA . VAL A 1 247 ? -10.041 11.790 7.550 1.00 89.00 247 VAL A CA 1
ATOM 1896 C C . VAL A 1 247 ? -8.887 10.889 7.118 1.00 89.00 247 VAL A C 1
ATOM 1898 O O . VAL A 1 247 ? -7.943 11.351 6.483 1.00 89.00 247 VAL A O 1
ATOM 1901 N N . GLU A 1 248 ? -8.984 9.595 7.408 1.00 90.31 248 GLU A N 1
ATOM 1902 C CA . GLU A 1 248 ? -8.020 8.592 6.962 1.00 90.31 248 GLU A CA 1
ATOM 1903 C C . GLU A 1 248 ? -7.961 8.514 5.431 1.00 90.31 248 GLU A C 1
ATOM 1905 O O . GLU A 1 248 ? -6.882 8.540 4.848 1.00 90.31 248 GLU A O 1
ATOM 1910 N N . SER A 1 249 ? -9.110 8.490 4.756 1.00 89.31 249 SER A N 1
ATOM 1911 C CA . SER A 1 249 ? -9.161 8.438 3.288 1.00 89.31 249 SER A CA 1
ATOM 1912 C C . SER A 1 249 ? -8.540 9.678 2.637 1.00 89.31 249 SER A C 1
ATOM 1914 O O . SER A 1 249 ? -7.815 9.552 1.653 1.00 89.31 249 SER A O 1
ATOM 1916 N N . ILE A 1 250 ? -8.763 10.865 3.209 1.00 91.06 250 ILE A N 1
ATOM 1917 C CA . ILE A 1 250 ? -8.133 12.111 2.751 1.00 91.06 250 ILE A CA 1
ATOM 1918 C C . ILE A 1 250 ? -6.620 12.060 2.990 1.00 91.06 250 ILE A C 1
ATOM 1920 O O . ILE A 1 250 ? -5.848 12.372 2.090 1.00 91.06 250 ILE A O 1
ATOM 1924 N N . ALA A 1 251 ? -6.177 11.612 4.166 1.00 89.75 251 ALA A N 1
ATOM 1925 C CA . ALA A 1 251 ? -4.756 11.482 4.473 1.00 89.75 251 ALA A CA 1
ATOM 1926 C C . ALA A 1 251 ? -4.045 10.477 3.553 1.00 89.75 251 ALA A C 1
ATOM 1928 O O . ALA A 1 251 ? -2.971 10.781 3.045 1.00 89.75 251 ALA A O 1
ATOM 1929 N N . SER A 1 252 ? -4.668 9.325 3.272 1.00 90.94 252 SER A N 1
ATOM 1930 C CA . SER A 1 252 ? -4.217 8.376 2.241 1.00 90.94 252 SER A CA 1
ATOM 1931 C C . SER A 1 252 ? -3.994 9.057 0.897 1.00 90.94 252 SER A C 1
ATOM 1933 O O . SER A 1 252 ? -2.981 8.813 0.253 1.00 90.94 252 SER A O 1
ATOM 1935 N N . LEU A 1 253 ? -4.956 9.877 0.464 1.00 92.88 253 LEU A N 1
ATOM 1936 C CA . LEU A 1 253 ? -4.905 10.543 -0.832 1.00 92.88 253 LEU A CA 1
ATOM 1937 C C . LEU A 1 253 ? -3.780 11.582 -0.877 1.00 92.88 253 LEU A C 1
ATOM 1939 O O . LEU A 1 253 ? -3.043 11.642 -1.854 1.00 92.88 253 LEU A O 1
ATOM 1943 N N . VAL A 1 254 ? -3.606 12.361 0.192 1.00 92.31 254 VAL A N 1
ATOM 1944 C CA . VAL A 1 254 ? -2.496 13.317 0.307 1.00 92.31 254 VAL A CA 1
ATOM 1945 C C . VAL A 1 254 ? -1.153 12.590 0.263 1.00 92.31 254 VAL A C 1
ATOM 1947 O O . VAL A 1 254 ? -0.290 12.965 -0.525 1.00 92.31 254 VAL A O 1
ATOM 1950 N N . VAL A 1 255 ? -0.986 11.521 1.049 1.00 92.12 255 VAL A N 1
ATOM 1951 C CA . VAL A 1 255 ? 0.236 10.701 1.039 1.00 92.12 255 VAL A CA 1
ATOM 1952 C C . VAL A 1 255 ? 0.486 10.115 -0.348 1.00 92.12 255 VAL A C 1
ATOM 1954 O O . VAL A 1 255 ? 1.616 10.146 -0.821 1.00 92.12 255 VAL A O 1
ATOM 1957 N N . PHE A 1 256 ? -0.555 9.635 -1.026 1.00 93.25 256 PHE A N 1
ATOM 1958 C CA . PHE A 1 256 ? -0.460 9.122 -2.389 1.00 93.25 256 PHE A CA 1
ATOM 1959 C C . PHE A 1 256 ? 0.085 10.173 -3.365 1.00 93.25 256 PHE A C 1
ATOM 1961 O O . PHE A 1 256 ? 1.077 9.915 -4.045 1.00 93.25 256 PHE A O 1
ATOM 1968 N N . LEU A 1 257 ? -0.502 11.373 -3.380 1.00 94.06 257 LEU A N 1
ATOM 1969 C CA . LEU A 1 257 ? -0.071 12.466 -4.257 1.00 94.06 257 LEU A CA 1
ATOM 1970 C C . LEU A 1 257 ? 1.363 12.920 -3.947 1.00 94.06 257 LEU A C 1
ATOM 1972 O O . LEU A 1 257 ? 2.173 13.087 -4.856 1.00 94.06 257 LEU A O 1
ATOM 1976 N N . VAL A 1 258 ? 1.695 13.063 -2.662 1.00 92.56 258 VAL A N 1
ATOM 1977 C CA . VAL A 1 258 ? 3.041 13.441 -2.213 1.00 92.56 258 VAL A CA 1
ATOM 1978 C C . VAL A 1 258 ? 4.069 12.379 -2.593 1.00 92.56 258 VAL A C 1
ATOM 1980 O O . VAL A 1 258 ? 5.152 12.719 -3.062 1.00 92.56 258 VAL A O 1
ATOM 1983 N N . THR A 1 259 ? 3.745 11.097 -2.431 1.00 91.62 259 THR A N 1
ATOM 1984 C CA . THR A 1 259 ? 4.675 10.003 -2.740 1.00 91.62 259 THR A CA 1
ATOM 1985 C C . THR A 1 259 ? 4.989 9.959 -4.232 1.00 91.62 259 THR A C 1
ATOM 1987 O O . THR A 1 259 ? 6.151 9.817 -4.600 1.00 91.62 259 THR A O 1
ATOM 1990 N N . ILE A 1 260 ? 3.988 10.164 -5.095 1.00 92.38 260 ILE A N 1
ATOM 1991 C CA . ILE A 1 260 ? 4.196 10.226 -6.550 1.00 92.38 260 ILE A CA 1
ATOM 1992 C C . ILE A 1 260 ? 5.125 11.384 -6.927 1.00 92.38 260 ILE A C 1
ATOM 1994 O O . ILE A 1 260 ? 6.027 11.201 -7.739 1.00 92.38 260 ILE A O 1
ATOM 1998 N N . GLY A 1 261 ? 4.935 12.557 -6.318 1.00 88.88 261 GLY A N 1
ATOM 1999 C CA . GLY A 1 261 ? 5.750 13.736 -6.613 1.00 88.88 261 GLY A CA 1
ATOM 2000 C C . GLY A 1 261 ? 7.180 13.669 -6.074 1.00 88.88 261 GLY A C 1
ATOM 2001 O O . GLY A 1 261 ? 8.049 14.365 -6.590 1.00 88.88 261 GLY A O 1
ATOM 2002 N N . THR A 1 262 ? 7.442 12.854 -5.047 1.00 90.06 262 THR A N 1
ATOM 2003 C CA . THR A 1 262 ? 8.709 12.926 -4.297 1.00 90.06 262 THR A CA 1
ATOM 2004 C C . THR A 1 262 ? 9.558 11.667 -4.319 1.00 90.06 262 THR A C 1
ATOM 2006 O O . THR A 1 262 ? 10.762 11.770 -4.107 1.00 90.06 262 THR A O 1
ATOM 2009 N N . ALA A 1 263 ? 9.009 10.496 -4.658 1.00 87.50 263 ALA A N 1
ATOM 2010 C CA . ALA A 1 263 ? 9.785 9.254 -4.684 1.00 87.50 263 ALA A CA 1
ATOM 2011 C C . ALA A 1 263 ? 11.028 9.339 -5.593 1.00 87.50 263 ALA A C 1
ATOM 2013 O O . ALA A 1 263 ? 12.101 8.881 -5.205 1.00 87.50 263 ALA A O 1
ATOM 2014 N N . GLY A 1 264 ? 10.910 9.962 -6.771 1.00 86.88 264 GLY A N 1
ATOM 2015 C CA . GLY A 1 264 ? 12.032 10.170 -7.696 1.00 86.88 264 GLY A CA 1
ATOM 2016 C C . GLY A 1 264 ? 13.136 11.069 -7.118 1.00 86.88 264 GLY A C 1
ATOM 2017 O O . GLY A 1 264 ? 14.261 10.592 -6.961 1.00 86.88 264 GLY A O 1
ATOM 2018 N N . PRO A 1 265 ? 12.836 12.332 -6.753 1.00 87.88 265 PRO A N 1
ATOM 2019 C CA . PRO A 1 265 ? 13.830 13.248 -6.189 1.00 87.88 265 PRO A CA 1
ATOM 2020 C C . PRO A 1 265 ? 14.508 12.729 -4.912 1.00 87.88 265 PRO A C 1
ATOM 2022 O O . PRO A 1 265 ? 15.726 12.818 -4.792 1.00 87.88 265 PRO A O 1
ATOM 2025 N N . ILE A 1 266 ? 13.756 12.098 -3.997 1.00 85.62 266 ILE A N 1
ATOM 2026 C CA . ILE A 1 266 ? 14.328 11.479 -2.784 1.00 85.62 266 ILE A CA 1
ATOM 2027 C C . ILE A 1 266 ? 15.346 10.405 -3.165 1.00 85.62 266 ILE A C 1
ATOM 2029 O O . ILE A 1 266 ? 16.417 10.315 -2.571 1.00 85.62 266 ILE A O 1
ATOM 2033 N N . THR A 1 267 ? 15.023 9.588 -4.166 1.00 86.62 267 THR A N 1
ATOM 2034 C CA . THR A 1 267 ? 15.926 8.532 -4.625 1.00 86.62 267 THR A CA 1
ATOM 2035 C C . THR A 1 267 ? 17.216 9.113 -5.198 1.00 86.62 267 THR A C 1
ATOM 2037 O O . THR A 1 267 ? 18.292 8.634 -4.850 1.00 86.62 267 THR A O 1
ATOM 2040 N N . ALA A 1 268 ? 17.124 10.164 -6.018 1.00 85.75 268 ALA A N 1
ATOM 2041 C CA . ALA A 1 268 ? 18.293 10.835 -6.585 1.00 85.75 268 ALA A CA 1
ATOM 2042 C C . ALA A 1 268 ? 19.200 11.429 -5.492 1.00 85.75 268 ALA A C 1
ATOM 2044 O O . ALA A 1 268 ? 20.416 11.240 -5.529 1.00 85.75 268 ALA A O 1
ATOM 2045 N N . ALA A 1 269 ? 18.610 12.063 -4.475 1.00 83.81 269 ALA A N 1
ATOM 2046 C CA . ALA A 1 269 ? 19.350 12.583 -3.329 1.00 83.81 269 ALA A CA 1
ATOM 2047 C C . ALA A 1 269 ? 20.076 11.468 -2.554 1.00 83.81 269 ALA A C 1
ATOM 2049 O O . ALA A 1 269 ? 21.253 11.596 -2.225 1.00 83.81 269 ALA A O 1
ATOM 2050 N N . LEU A 1 270 ? 19.410 10.333 -2.312 1.00 83.19 270 LEU A N 1
ATOM 2051 C CA . LEU A 1 270 ? 20.008 9.196 -1.601 1.00 83.19 270 LEU A CA 1
ATOM 2052 C C . LEU A 1 270 ? 21.122 8.510 -2.411 1.00 83.19 270 LEU A C 1
ATOM 2054 O O . LEU A 1 270 ? 22.099 8.038 -1.827 1.00 83.19 270 LEU A O 1
ATOM 2058 N N . GLN A 1 271 ? 21.019 8.493 -3.742 1.00 84.50 271 GLN A N 1
ATOM 2059 C CA . GLN A 1 271 ? 22.091 8.026 -4.628 1.00 84.50 271 GLN A CA 1
ATOM 2060 C C . GLN A 1 271 ? 23.311 8.955 -4.590 1.00 84.50 271 GLN A C 1
ATOM 2062 O O . GLN A 1 271 ? 24.437 8.467 -4.518 1.00 84.50 271 GLN A O 1
ATOM 2067 N N . GLY A 1 272 ? 23.106 10.276 -4.545 1.00 74.56 272 GLY A N 1
ATOM 2068 C CA . GLY A 1 272 ? 24.190 11.257 -4.409 1.00 74.56 272 GLY A CA 1
ATOM 2069 C C . GLY A 1 272 ? 25.009 11.114 -3.117 1.00 74.56 272 GLY A C 1
ATOM 2070 O O . GLY A 1 272 ? 26.181 11.478 -3.090 1.00 74.56 272 GLY A O 1
ATOM 2071 N N . VAL A 1 273 ? 24.419 10.533 -2.066 1.00 76.81 273 VAL A N 1
ATOM 2072 C CA . VAL A 1 273 ? 25.066 10.262 -0.766 1.00 76.81 273 VAL A CA 1
ATOM 2073 C C . VAL A 1 273 ? 25.663 8.840 -0.694 1.00 76.81 273 VAL A C 1
ATOM 2075 O O . VAL A 1 273 ? 26.282 8.470 0.300 1.00 76.81 273 VAL A O 1
ATOM 2078 N N . GLY A 1 274 ? 25.515 8.027 -1.749 1.00 71.25 274 GLY A N 1
ATOM 2079 C CA . GLY A 1 274 ? 26.066 6.667 -1.828 1.00 71.25 274 GLY A CA 1
ATOM 2080 C C . GLY A 1 274 ? 25.244 5.584 -1.115 1.00 71.25 274 GLY A C 1
ATOM 2081 O O . GLY A 1 274 ? 25.722 4.462 -0.968 1.00 71.25 274 GLY A O 1
ATOM 2082 N N . LEU A 1 275 ? 24.007 5.880 -0.688 1.00 65.81 275 LEU A N 1
ATOM 2083 C CA . LEU A 1 275 ? 23.135 4.924 0.020 1.00 65.81 275 LEU A CA 1
ATOM 2084 C C . LEU A 1 275 ? 22.474 3.885 -0.903 1.00 65.81 275 LEU A C 1
ATOM 2086 O O . LEU A 1 275 ? 22.033 2.842 -0.425 1.00 65.81 275 LEU A O 1
ATOM 2090 N N . PHE A 1 276 ? 22.427 4.144 -2.211 1.00 58.22 276 PHE A N 1
ATOM 2091 C CA . PHE A 1 276 ? 21.993 3.190 -3.233 1.00 58.22 276 PHE A CA 1
ATOM 2092 C C . PHE A 1 276 ? 23.026 3.199 -4.363 1.00 58.22 276 PHE A C 1
ATOM 2094 O O . PHE A 1 276 ? 22.956 4.051 -5.249 1.00 58.22 276 PHE A O 1
ATOM 2101 N N . SER A 1 277 ? 24.012 2.305 -4.277 1.00 47.22 277 SER A N 1
ATOM 2102 C CA . SER A 1 277 ? 25.032 2.069 -5.310 1.00 47.22 277 SER A CA 1
ATOM 2103 C C . SER A 1 277 ? 24.738 0.799 -6.100 1.00 47.22 277 SER A C 1
ATOM 2105 O O . SER A 1 277 ? 24.175 -0.149 -5.507 1.00 47.22 277 SER A O 1
#

Secondary structure (DSSP, 8-state):
-TTHHHHHHHHHH---HHHHHHHHHHHHHHHHHHHHHHHHHTTT-GGGHHHHHHHHHHHHHHHHHHHHH-GGGGGGHHHHHHHHHHHHHHHHTT-TTSHHHHHHHHHHHHHHHHHHHHHHS---TT----S-SSSS--S-HHHH--TT-SS-GGGS-HHHHHHHHHHHHHHHHHHHHHHHHHT-TT-HHHHHHHHHHHHHHHHHHHHTHHHH-SHHHHHHHHHHHHHHHHHHHHHHS---HHHHHHHHHHHHHHHHHHHHHHHHHHHHHHHHTTS--

Mean predicted aligned error: 7.14 Å

Foldseek 3Di:
DLLLLLVLLQLQLDPDVLSVLLSVLVVLVVQLLVLLLVCLLVVNDPVSVVSNVVSVVVSVVSVVVSCVVFVLCVLCVVVVVVLSVVLSVCSNVVVCVDPVVLLSSLLVSLVSSLVSSLVSHWFDPPDDDDPDFADPDDRRPLGHDQPPHSDDPSVGDQLSVLLSVLSSLLSSLLVLLVCCQPPVLPDVVSLVVSLVSLVVQLVVCVVCCVQQNCLSNVLSVVSNCCSNPVSVVSVVDRDDPVVSVVVVVVSSVSSSVSSSRPSVSVSVVCVVVVVRD

Radius of gyration: 20.41 Å; Cα contacts (8 Å, |Δi|>4): 323; chains: 1; bounding box: 49×48×57 Å

InterPro domains:
  IPR025576 YwiC-like protein [PF14256] (1-117)

Organism: NCBI:txid1687

pLDDT: mean 84.1, std 10.77, range [44.59, 94.31]

Solvent-accessible surface area (backbone atoms only — not comparable to full-atom values): 14351 Å² total; per-residue (Å²): 100,74,63,46,37,29,50,41,14,20,65,70,25,31,85,40,75,66,38,54,48,52,52,52,28,50,55,35,43,54,54,25,52,57,39,40,41,54,20,48,66,58,71,63,40,76,86,44,42,63,64,28,52,51,37,44,50,53,26,47,53,44,44,48,53,47,37,75,75,26,52,23,53,59,61,51,47,67,59,52,52,52,45,50,50,52,46,51,49,28,30,62,72,69,40,65,83,41,72,64,46,55,48,44,52,44,50,54,25,19,54,37,8,30,52,23,12,56,63,20,42,67,63,56,92,82,67,84,81,51,96,52,79,69,92,63,68,50,50,42,64,47,34,52,47,57,91,75,47,82,78,37,74,64,61,56,46,62,43,28,47,49,38,20,50,53,45,40,54,52,53,51,34,46,51,35,38,51,37,18,63,72,76,40,62,86,44,62,64,38,39,50,52,16,28,53,48,24,45,52,48,28,52,53,28,55,75,44,27,91,66,60,41,65,63,51,30,53,52,24,47,53,51,24,50,49,36,50,50,52,50,59,49,48,72,81,39,90,75,57,70,68,58,55,54,50,55,50,48,51,51,44,49,52,51,41,56,44,41,60,73,28,22,59,44,54,39,53,54,40,38,76,73,60,79,60,122

=== Feature glossary ===
A reading guide for the features in this record.

Start from the sequence.

  · This is the polypeptide sequence — one letter per residue, N-terminus first. Length ranges from a few dozen residues for small domains to over a thousand for large multi-domain proteins.

Fold it, and you get atomic coordinates and the backbone conformation that goes with them.

  · Structure coordinates are given as an mmCIF _atom_site loop: one row per atom with element, residue name, chain id, sequence number, and x/y/z position in Å. Only the four main-chain atoms per residue are included here; side chains are omitted to keep the record compact.

  · Backbone dihedral angles. Every residue except chain termini has a φ (preceding-C → N → Cα → C) and a ψ (N → Cα → C → next-N). They are reported in degrees following the IUPAC sign convention. Secondary structure is essentially a statement about which (φ, ψ) basin each residue occupies.

  · The SS8 string is DSSP's per-residue secondary-structure call. α-helix (H) means an i→i+4 H-bond ladder; β-strand (E) means the residue participates in a β-sheet; 3₁₀ (G) and π (I) are tighter and wider helices; T/S are turns/bends; '-' is loop.

  · SS3 is a coarse helix/strand/coil call (letters a/b/c) made by the P-SEA algorithm from inter-Cα distances and dihedrals. It is less detailed than DSSP but needs only Cα positions.

Summarize the fold with a handful of shape descriptors and a per-residue structural alphabet.

  · Radius of gyration (Rg) is the root-mean-square distance of Cα atoms from their centroid — a single number for overall size and compactness. A globular domain of N residues has Rg ≈ 2.2·N^0.38 Å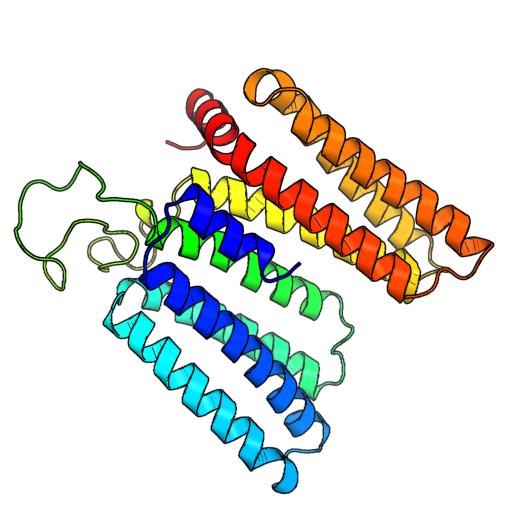; an extended or disordered chain has a much larger Rg. The Cα contact count is the number of residue pairs whose Cα atoms are within 8 Å and are more than four positions apart in sequence — a standard proxy for tertiary packing density. The bounding box is the smallest axis-aligned box enclosing all Cα atoms.

  · The Foldseek 3Di string encodes local tertiary geometry as a 20-letter alphabet — one character per residue — derived from the relative positions of nearby Cα atoms. Unlike the amino-acid sequence, 3Di is a direct function of the 3D structure, so two proteins with the same fold have similar 3Di strings even at low sequence identity.

  · Solvent-accessible surface area (SASA) is the area in Å² traced out by the centre of a 1.4 Å probe sphere (a water molecule) rolled over the protein's van der Waals surface (Shrake–Rupley / Lee–Richards construction). Buried residues have near-zero SASA; fully exposed residues can exceed 200 Å². The total SASA scales roughly with the number of surface residues.

Ask how reliable the model is.

  · pLDDT (predicted Local Distance Difference Test) is AlphaFold's per-residue confidence score, ranging from 0 to 100. Values above 90 indicate high confidence (typically well-packed cores); 70–90 is confident; 50–70 low confidence; below 50 usually means the region is disordered or the prediction is unreliable there. AlphaFold stores pLDDT in the mmCIF B-factor column.

  · B-factor (Debye–Waller factor) reflects atomic displacement in the crystal lattice. It is an experimental observable (units Å²), not a prediction; low values mean the atom is pinned down, high values mean it moves or is heterogeneous across the crystal.

  · Predicted Aligned Error (PAE) is an AlphaFold confidence matrix: entry (i, j) is the expected error in the position of residue j, in ångströms, when the prediction is superimposed on the true structure at residue i. Low PAE within a block of residues means that block is internally rigid and well-predicted; high PAE between two blocks means their relative placement is uncertain even if each block individually is confident.

Place it in context: what it resembles, what it is annotated as, and how it looks.

  · Nearest PDB neighbors are the top structural matches found by Foldseek when searching this structure against the entire Protein Data Bank. Each hit reports a TM-score (0 to 1; >0.5 almost always implies the same fold) and an E-value. These are *structural* homologs — they may share no detectable sequence similarity.

  · Functional annotations link the protein to curated databases. InterPro entries identify conserved domains and families by matching the sequence against member-database signatures (Pfam, PROSITE, CDD, …). Gene Ontology (GO) terms describe molecular function, biological process, and cellular component in a controlled vocabulary. CATH places the structure in a hierarchical fold classification (Class/Architecture/Topology/Homologous-superfamily). The organism is the source species.

  · Three diagnostic plots accompany the record. The Cα contact map visualizes the tertiary structure as a 2D adjacency matrix (8 Å cutoff, sequence-local contacts suppressed). The Ramachandran plot shows the distribution of backbone (φ, ψ) torsions, with points in the α and β basins reflecting secondary structure content. The PAE plot shows AlphaFold's inter-residue confidence as a color matrix.

  · Six rendered views show the 3D structure from the faces of a cube — i.e. along ±x, ±y, ±z. Rendering representation is drawn randomly per protein from cartoon (secondary-structure ribbons), sticks (backbone bonds), or molecular surface; coloring is either N→C rainbow (blue at the N-terminus through red at the C-terminus) or one color per chain.